Protein AF-A0A650CEX0-F1 (afdb_monomer_lite)

Secondary structure (DSSP, 8-state):
--SHHHHHHHHHHHHHHHHHHHHHTT-TTHHHHHHHHH--TT--HHHHHHHHHHHHHHHHHTT-HHHHHHHHHHHHHHHHHTTTS-TTTHHHHHHHHHHHHHHHHHHHHHHH--HHHHHHHHHHHHHS-TTTSHHHHHHHHHHHHHH---HHHHHHHHHHHHHTT---HHHHHHHHHHHHHHHHHTTS-THHHHHHHTT--SHHHHHHHHHHHHHHHHHHHHHHHHT--GGG-

Radius of gyration: 19.17 Å; chains: 1; bounding box: 52×36×52 Å

Organism: Sulfurisphaera ohwakuensis (NCBI:txid69656)

pLDDT: mean 79.76, std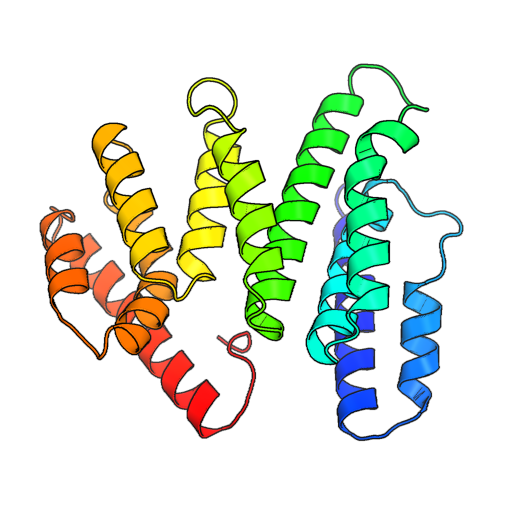 14.0, range [26.41, 94.88]

Sequence (233 aa):
MLAEVGDETELFMDTAVIAIALRSIGYERYKDYVKRLMKNKGLTDEMILMKMYALTRYYATFNEKDNLEQLFRSLTFAPVTLKGTRKRGIREIREKARDTMVLASLLAYVLTKDDKYLNKTLDLYRTVDWEDEFDFKLDLVHNILISVDKPEVVFSILQELEEKKIIESEFIVLLAPGLSATYLNIGKDDKLIEYILKRIRDYGTKILFIEKFIENLACEQLSRKFNVPVGFC

Foldseek 3Di:
DPPPVVVLLCLLQVLLVVLQVCVVVVNPCSVVSVVVLPDDPPDDLLSVLSSLLSVLLNCLLVVVPVSLVVSLVCLVCSLVVVPPDDPVCSVVSVLSSLVSLLSSLLSSCLSNVDCVSVVSLVVSLVVDDCVPQVVSNLVSLLSCLLRDLDPVVNVVSVVVCVVVVVDDLVSLLSSLLSVLSNCVSVVNPCVSVVVSLVSNPDPVSSVSSVVNNVVNNVLVVVCVVVVHDSVVD

Structure (mmCIF, N/CA/C/O backbone):
data_AF-A0A650CEX0-F1
#
_entry.id   AF-A0A650CEX0-F1
#
loop_
_atom_site.group_PDB
_atom_site.id
_atom_site.type_symbol
_atom_site.label_atom_id
_atom_site.label_alt_id
_atom_site.label_comp_id
_atom_site.label_asym_id
_atom_site.label_entity_id
_atom_site.label_seq_id
_atom_site.pdbx_PDB_ins_code
_atom_site.Cartn_x
_atom_site.Cartn_y
_atom_site.Cartn_z
_atom_site.occupancy
_atom_site.B_iso_or_equiv
_atom_site.auth_seq_id
_atom_site.auth_comp_id
_atom_site.auth_asym_id
_atom_site.auth_atom_id
_atom_site.pdbx_PDB_model_num
ATOM 1 N N . MET A 1 1 ? 18.362 24.521 -0.597 1.00 30.25 1 MET A N 1
ATOM 2 C CA . MET A 1 1 ? 18.867 23.131 -0.664 1.00 30.25 1 MET A CA 1
ATOM 3 C C . MET A 1 1 ? 17.836 22.115 -0.135 1.00 30.25 1 MET A C 1
ATOM 5 O O . MET A 1 1 ? 18.217 21.089 0.398 1.00 30.25 1 MET A O 1
ATOM 9 N N . LEU A 1 2 ? 16.531 22.395 -0.297 1.00 26.41 2 LEU A N 1
ATOM 10 C CA . LEU A 1 2 ? 15.402 21.501 0.031 1.00 26.41 2 LEU A CA 1
ATOM 11 C C . LEU A 1 2 ? 14.381 21.435 -1.132 1.00 26.41 2 LEU A C 1
ATOM 13 O O . LEU A 1 2 ? 13.286 20.925 -0.961 1.00 26.41 2 LEU A O 1
ATOM 17 N N . ALA A 1 3 ? 14.738 21.978 -2.305 1.00 29.20 3 ALA A N 1
ATOM 18 C CA . ALA A 1 3 ? 13.855 22.118 -3.468 1.00 29.20 3 ALA A CA 1
ATOM 19 C C . ALA A 1 3 ? 14.209 21.169 -4.632 1.00 29.20 3 ALA A C 1
ATOM 21 O O . ALA A 1 3 ? 13.416 21.027 -5.545 1.00 29.20 3 ALA A O 1
ATOM 22 N N . GLU A 1 4 ? 15.363 20.493 -4.603 1.00 40.56 4 GLU A N 1
ATOM 23 C CA . GLU A 1 4 ? 15.812 19.632 -5.718 1.00 40.56 4 GLU A CA 1
ATOM 24 C C . GLU A 1 4 ? 15.317 18.178 -5.602 1.00 40.56 4 GLU A C 1
ATOM 26 O O . GLU A 1 4 ? 15.242 17.472 -6.598 1.00 40.56 4 GLU A O 1
ATOM 31 N N . VAL A 1 5 ? 14.913 17.730 -4.407 1.00 42.97 5 VAL A N 1
ATOM 32 C CA . VAL A 1 5 ? 14.430 16.351 -4.189 1.00 42.97 5 VAL A CA 1
ATOM 33 C C . VAL A 1 5 ? 12.969 16.179 -4.640 1.00 42.97 5 VAL A C 1
ATOM 35 O O . VAL A 1 5 ? 12.582 15.091 -5.061 1.00 42.97 5 VAL A O 1
ATOM 38 N N . GLY A 1 6 ? 12.162 17.249 -4.605 1.00 41.69 6 GLY A N 1
ATOM 39 C CA . GLY A 1 6 ? 10.766 17.230 -5.066 1.00 41.69 6 GLY A CA 1
ATOM 40 C C . GLY A 1 6 ? 10.650 16.984 -6.573 1.00 41.69 6 GLY A C 1
ATOM 41 O O . GLY A 1 6 ? 10.004 16.021 -6.985 1.00 41.69 6 GLY A O 1
ATOM 42 N N . ASP A 1 7 ? 11.378 17.771 -7.373 1.00 51.78 7 ASP A N 1
ATOM 43 C CA . ASP A 1 7 ? 11.343 17.715 -8.844 1.00 51.78 7 ASP A CA 1
ATOM 44 C C . ASP A 1 7 ? 11.837 16.366 -9.410 1.00 51.78 7 ASP A C 1
ATOM 46 O O . ASP A 1 7 ? 11.349 15.881 -10.433 1.00 51.78 7 ASP A O 1
ATOM 50 N N . GLU A 1 8 ? 12.797 15.712 -8.747 1.00 55.12 8 GLU A N 1
ATOM 51 C CA . GLU A 1 8 ? 13.333 14.420 -9.199 1.00 55.12 8 GLU A CA 1
ATOM 52 C C . GLU A 1 8 ? 12.479 13.217 -8.757 1.00 55.12 8 GLU A C 1
ATOM 54 O O . GLU A 1 8 ? 12.455 12.191 -9.447 1.00 55.12 8 GLU A O 1
ATOM 59 N N . THR A 1 9 ? 11.739 13.336 -7.647 1.00 50.84 9 THR A N 1
ATOM 60 C CA . THR A 1 9 ? 10.791 12.301 -7.189 1.00 50.84 9 THR A CA 1
ATOM 61 C C . THR A 1 9 ? 9.608 12.190 -8.149 1.00 50.84 9 THR A C 1
ATOM 63 O O . THR A 1 9 ? 9.249 11.083 -8.572 1.00 50.84 9 THR A O 1
ATOM 66 N N . GLU A 1 10 ? 9.047 13.338 -8.541 1.00 58.41 10 GLU A N 1
ATOM 67 C CA . GLU A 1 10 ? 7.998 13.428 -9.561 1.00 58.41 10 GLU A CA 1
ATOM 68 C C . GLU A 1 10 ? 8.479 12.802 -10.872 1.00 58.41 10 GLU A C 1
ATOM 70 O O . GLU A 1 10 ? 7.779 11.982 -11.461 1.00 58.41 10 GLU A O 1
ATOM 75 N N . LEU A 1 11 ? 9.739 13.032 -11.256 1.00 78.56 11 LEU A N 1
ATOM 76 C CA . LEU A 1 11 ? 10.292 12.500 -12.498 1.00 78.56 11 LEU A CA 1
ATOM 77 C C . LEU A 1 11 ? 10.264 10.963 -12.580 1.00 78.56 11 LEU A C 1
ATOM 79 O O . LEU A 1 11 ? 9.933 10.416 -13.638 1.00 78.56 11 LEU A O 1
ATOM 83 N N . PHE A 1 12 ? 10.610 10.239 -11.508 1.00 83.19 12 PHE A N 1
ATOM 84 C CA . PHE A 1 12 ? 10.569 8.768 -11.521 1.00 83.19 12 PHE A CA 1
ATOM 85 C C . PHE A 1 12 ? 9.136 8.236 -11.542 1.00 83.19 12 PHE A C 1
ATOM 87 O O . PHE A 1 12 ? 8.835 7.321 -12.317 1.00 83.19 12 PHE A O 1
ATOM 94 N N . MET A 1 13 ? 8.258 8.807 -10.718 1.00 81.38 13 MET A N 1
ATOM 95 C CA . MET A 1 13 ? 6.863 8.380 -10.642 1.00 81.38 13 MET A CA 1
ATOM 96 C C . MET A 1 13 ? 6.113 8.692 -11.937 1.00 81.38 13 MET A C 1
ATOM 98 O O . MET A 1 13 ? 5.472 7.794 -12.486 1.00 81.38 13 MET A O 1
ATOM 102 N N . ASP A 1 14 ? 6.291 9.883 -12.502 1.00 82.31 14 ASP A N 1
ATOM 103 C CA . ASP A 1 14 ? 5.726 10.282 -13.792 1.00 82.31 14 ASP A CA 1
ATOM 104 C C . ASP A 1 14 ? 6.244 9.401 -14.920 1.00 82.31 14 ASP A C 1
ATOM 106 O O . ASP A 1 14 ? 5.476 8.934 -15.761 1.00 82.31 14 ASP A O 1
ATOM 110 N N . THR A 1 15 ? 7.545 9.099 -14.925 1.00 85.94 15 THR A N 1
ATOM 111 C CA . THR A 1 15 ? 8.123 8.202 -15.932 1.00 85.94 15 THR A CA 1
ATOM 112 C C . THR A 1 15 ? 7.491 6.811 -15.849 1.00 85.94 15 THR A C 1
ATOM 114 O O . THR A 1 15 ? 7.189 6.223 -16.891 1.00 85.94 15 THR A O 1
ATOM 117 N N . ALA A 1 16 ? 7.250 6.283 -14.645 1.00 88.31 16 ALA A N 1
ATOM 118 C CA . ALA A 1 16 ? 6.561 5.005 -14.465 1.00 88.31 16 ALA A CA 1
ATOM 119 C C . ALA A 1 16 ? 5.088 5.073 -14.890 1.00 88.31 16 ALA A C 1
ATOM 121 O O . ALA A 1 16 ? 4.630 4.185 -15.609 1.00 88.31 16 ALA A O 1
ATOM 122 N N . VAL A 1 17 ? 4.362 6.129 -14.516 1.00 86.56 17 VAL A N 1
ATOM 123 C CA . VAL A 1 17 ? 2.958 6.340 -14.904 1.00 86.56 17 VAL A CA 1
ATOM 124 C C . VAL A 1 17 ? 2.818 6.451 -16.423 1.00 86.56 17 VAL A C 1
ATOM 126 O O . VAL A 1 17 ? 1.980 5.766 -17.008 1.00 86.56 17 VAL A O 1
ATOM 129 N N . ILE A 1 18 ? 3.680 7.225 -17.088 1.00 86.00 18 ILE A N 1
ATOM 130 C CA . ILE A 1 18 ? 3.695 7.350 -18.552 1.00 86.00 18 ILE A CA 1
ATOM 131 C C . ILE A 1 18 ? 4.036 6.006 -19.204 1.00 86.00 18 ILE A C 1
ATOM 133 O O . ILE A 1 18 ? 3.387 5.616 -20.175 1.00 86.00 18 ILE A O 1
ATOM 137 N N . ALA A 1 19 ? 5.022 5.271 -18.677 1.00 90.06 19 ALA A N 1
ATOM 138 C CA . ALA A 1 19 ? 5.364 3.944 -19.187 1.00 90.06 19 ALA A CA 1
ATOM 139 C C . ALA A 1 19 ? 4.181 2.969 -19.078 1.00 90.06 19 ALA A C 1
ATOM 141 O O . ALA A 1 19 ? 3.898 2.247 -20.035 1.00 90.06 19 ALA A O 1
ATOM 142 N N . ILE A 1 20 ? 3.473 2.968 -17.944 1.00 91.00 20 ILE A N 1
ATOM 143 C CA . ILE A 1 20 ? 2.260 2.167 -17.742 1.00 91.00 20 ILE A CA 1
ATOM 144 C C . ILE A 1 20 ? 1.198 2.566 -18.765 1.00 91.00 20 ILE A C 1
ATOM 146 O O . ILE A 1 20 ? 0.717 1.706 -19.497 1.00 91.00 20 ILE A O 1
ATOM 150 N N . ALA A 1 21 ? 0.878 3.858 -18.866 1.00 84.75 21 ALA A N 1
ATOM 151 C CA . ALA A 1 21 ? -0.154 4.355 -19.768 1.00 84.75 21 ALA A CA 1
ATOM 152 C C . ALA A 1 21 ? 0.126 3.956 -21.223 1.00 84.75 21 ALA A C 1
ATOM 154 O O . ALA A 1 21 ? -0.731 3.354 -21.864 1.00 84.75 21 ALA A O 1
ATOM 155 N N . LEU A 1 22 ? 1.344 4.214 -21.716 1.00 89.44 22 LEU A N 1
ATOM 156 C CA . LEU A 1 22 ? 1.760 3.879 -23.081 1.00 89.44 22 LEU A CA 1
ATOM 157 C C . LEU A 1 22 ? 1.714 2.373 -23.351 1.00 89.44 22 LEU A C 1
ATOM 159 O O . LEU A 1 22 ? 1.258 1.959 -24.417 1.00 89.44 22 LEU A O 1
ATOM 163 N N . ARG A 1 23 ? 2.156 1.541 -22.402 1.00 93.19 23 ARG A N 1
ATOM 164 C CA . ARG A 1 23 ? 2.096 0.085 -22.571 1.00 93.19 23 ARG A CA 1
ATOM 165 C C . ARG A 1 23 ? 0.656 -0.418 -22.596 1.00 93.19 23 ARG A C 1
ATOM 167 O O . ARG A 1 23 ? 0.343 -1.257 -23.436 1.00 93.19 23 ARG A O 1
ATOM 174 N N . SER A 1 24 ? -0.216 0.113 -21.741 1.00 88.75 24 SER A N 1
ATOM 175 C CA . SER A 1 24 ? -1.634 -0.265 -21.692 1.00 88.75 24 SER A CA 1
ATOM 176 C C . SER A 1 24 ? -2.380 0.033 -22.996 1.00 88.75 24 SER A C 1
ATOM 178 O O . SER A 1 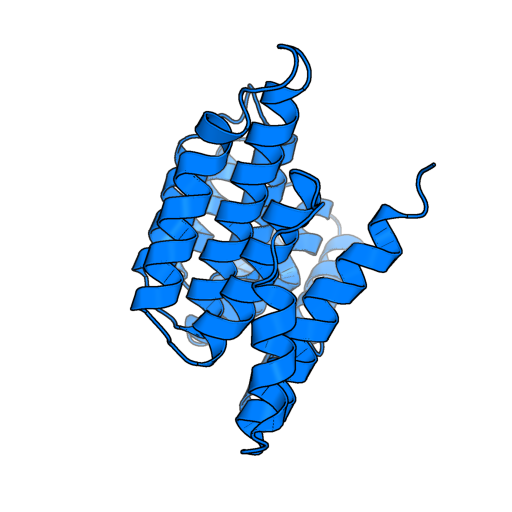24 ? -3.307 -0.693 -23.337 1.00 88.75 24 SER A O 1
ATOM 180 N N . ILE A 1 25 ? -1.953 1.046 -23.759 1.00 91.06 25 ILE A N 1
ATOM 181 C CA . ILE A 1 25 ? -2.499 1.357 -25.093 1.00 91.06 25 ILE A CA 1
ATOM 182 C C . ILE A 1 25 ? -1.716 0.704 -26.251 1.00 91.06 25 ILE A C 1
ATOM 184 O O . ILE A 1 25 ? -1.994 0.988 -27.413 1.00 91.06 25 ILE A O 1
ATOM 188 N N . GLY A 1 26 ? -0.727 -0.151 -25.964 1.00 89.31 26 GLY A N 1
ATOM 189 C CA . GLY A 1 26 ? 0.066 -0.865 -26.975 1.00 89.31 26 GLY A CA 1
ATOM 190 C C . GLY A 1 26 ? 1.135 -0.023 -27.686 1.00 89.31 26 GLY A C 1
ATOM 191 O O . GLY A 1 26 ? 1.649 -0.430 -28.727 1.00 89.31 26 GLY A O 1
ATOM 192 N N . TYR A 1 27 ? 1.497 1.146 -27.152 1.00 92.81 27 TYR A N 1
ATOM 193 C CA . TYR A 1 27 ? 2.489 2.036 -27.759 1.00 92.81 27 TYR A CA 1
ATOM 194 C C . TYR A 1 27 ? 3.907 1.700 -27.299 1.00 92.81 27 TYR A C 1
ATOM 196 O O . TYR A 1 27 ? 4.327 2.092 -26.212 1.00 92.81 27 TYR A O 1
ATOM 204 N N . GLU A 1 28 ? 4.691 1.088 -28.187 1.00 94.69 28 GLU A N 1
ATOM 205 C CA . GLU A 1 28 ? 6.092 0.652 -28.009 1.00 94.69 28 GLU A CA 1
ATOM 206 C C . GLU A 1 28 ? 7.041 1.662 -27.343 1.00 94.69 28 GLU A C 1
ATOM 208 O O . GLU A 1 28 ? 8.017 1.285 -26.690 1.00 94.69 28 GLU A O 1
ATOM 213 N N . ARG A 1 29 ? 6.733 2.956 -27.454 1.00 88.50 29 ARG A N 1
ATOM 214 C CA . ARG A 1 29 ? 7.496 4.045 -26.843 1.00 88.50 29 ARG A CA 1
ATOM 215 C C . ARG A 1 29 ? 7.601 3.920 -25.316 1.00 88.50 29 ARG A C 1
ATOM 217 O O . ARG A 1 29 ? 8.533 4.476 -24.740 1.00 88.50 29 ARG A O 1
ATOM 224 N N . TYR A 1 30 ? 6.736 3.135 -24.660 1.00 91.12 30 TYR A N 1
ATOM 225 C CA . TYR A 1 30 ? 6.878 2.789 -23.239 1.00 91.12 30 TYR A CA 1
ATOM 226 C C . TYR A 1 30 ? 8.275 2.231 -22.900 1.00 91.12 30 TYR A C 1
ATOM 228 O O . TYR A 1 30 ? 8.809 2.519 -21.828 1.00 91.12 30 TYR A O 1
ATOM 236 N N . LYS A 1 31 ? 8.913 1.494 -23.826 1.00 92.06 31 LYS A N 1
ATOM 237 C CA . LYS A 1 31 ? 10.248 0.899 -23.636 1.00 92.06 31 LYS A CA 1
ATOM 238 C C . LYS A 1 31 ? 11.326 1.947 -23.364 1.00 92.06 31 LYS A C 1
ATOM 240 O O . LYS A 1 31 ? 12.264 1.674 -22.616 1.00 92.06 31 LYS A O 1
ATOM 245 N N . ASP A 1 32 ? 11.195 3.148 -23.922 1.00 89.62 32 ASP A N 1
ATOM 246 C CA . ASP A 1 32 ? 12.154 4.232 -23.697 1.00 89.62 32 ASP A CA 1
ATOM 247 C C . ASP A 1 32 ? 12.048 4.794 -22.278 1.00 89.62 32 ASP A C 1
ATOM 249 O O . ASP A 1 32 ? 13.067 5.101 -21.656 1.00 89.62 32 ASP A O 1
ATOM 253 N N . TYR A 1 33 ? 10.830 4.877 -21.742 1.00 89.19 33 TYR A N 1
ATOM 254 C CA . TYR A 1 33 ? 10.578 5.306 -20.367 1.00 89.19 33 TYR A CA 1
ATOM 255 C C . TYR A 1 33 ? 11.069 4.253 -19.369 1.00 89.19 33 TYR A C 1
ATOM 257 O O . TYR A 1 33 ? 11.779 4.596 -18.426 1.00 89.19 33 TYR A O 1
ATOM 265 N N . VAL A 1 34 ? 10.837 2.963 -19.635 1.00 89.69 34 VAL A N 1
ATOM 266 C CA . VAL A 1 34 ? 11.408 1.870 -18.823 1.00 89.69 34 VAL A CA 1
ATOM 267 C C . VAL A 1 34 ? 12.939 1.918 -18.838 1.00 89.69 34 VAL A C 1
ATOM 269 O O . VAL A 1 34 ? 13.572 1.869 -17.784 1.00 89.69 34 VAL A O 1
ATOM 272 N N . LYS A 1 35 ? 13.565 2.107 -20.008 1.00 89.25 35 LYS A N 1
ATOM 273 C CA . LYS A 1 35 ? 15.025 2.282 -20.104 1.00 89.25 35 LYS A CA 1
ATOM 274 C C . LYS A 1 35 ? 15.521 3.487 -19.305 1.00 89.25 35 LYS A C 1
ATOM 276 O O . LYS A 1 35 ? 16.596 3.402 -18.716 1.00 89.25 35 LYS A O 1
ATOM 281 N N . ARG A 1 36 ? 14.782 4.603 -19.290 1.00 86.38 36 ARG A N 1
ATOM 282 C CA . ARG A 1 36 ? 15.113 5.780 -18.466 1.00 86.38 36 ARG A CA 1
ATOM 283 C C . ARG A 1 36 ? 15.064 5.439 -16.982 1.00 86.38 36 ARG A C 1
ATOM 285 O O . ARG A 1 36 ? 16.060 5.692 -16.312 1.00 86.38 36 ARG A O 1
ATOM 292 N N . LEU A 1 37 ? 13.994 4.787 -16.514 1.00 86.12 37 LEU A N 1
ATOM 293 C CA . LEU A 1 37 ? 13.891 4.314 -15.129 1.00 86.12 37 LEU A CA 1
ATOM 294 C C . LEU A 1 37 ? 15.076 3.424 -14.764 1.00 86.12 37 LEU A C 1
ATOM 296 O O . LEU A 1 37 ? 15.654 3.582 -13.700 1.00 86.12 37 LEU A O 1
ATOM 300 N N . MET A 1 38 ? 15.496 2.518 -15.650 1.00 85.06 38 MET A N 1
ATOM 301 C CA . MET A 1 38 ? 16.576 1.568 -15.370 1.00 85.06 38 MET A CA 1
ATOM 302 C C . MET A 1 38 ? 17.989 2.177 -15.336 1.00 85.06 38 MET A C 1
ATOM 304 O O . MET A 1 38 ? 18.889 1.532 -14.794 1.00 85.06 38 MET A O 1
ATOM 308 N N . LYS A 1 39 ? 18.221 3.411 -15.802 1.00 82.75 39 LYS A N 1
ATOM 309 C CA . LYS A 1 39 ? 19.549 4.054 -15.714 1.00 82.75 39 LYS A CA 1
ATOM 310 C C . LYS A 1 39 ? 19.954 4.313 -14.254 1.00 82.75 39 LYS A C 1
ATOM 312 O O . LYS A 1 39 ? 19.123 4.712 -13.449 1.00 82.75 39 LYS A O 1
ATOM 317 N N . ASN A 1 40 ? 21.225 4.063 -13.918 1.00 69.06 40 ASN A N 1
ATOM 318 C CA . ASN A 1 40 ? 21.776 4.173 -12.550 1.00 69.06 40 ASN A CA 1
ATOM 319 C C . ASN A 1 40 ? 22.854 5.262 -12.387 1.00 69.06 40 ASN A C 1
ATOM 321 O O . ASN A 1 40 ? 23.404 5.432 -11.303 1.00 69.06 40 ASN A O 1
ATOM 325 N N . LYS A 1 41 ? 23.245 5.952 -13.463 1.00 69.38 41 LYS A N 1
ATOM 326 C CA . LYS A 1 41 ? 24.426 6.823 -13.435 1.00 69.38 41 LYS A CA 1
ATOM 327 C C . LYS A 1 41 ? 24.128 8.113 -12.659 1.00 69.38 41 LYS A C 1
ATOM 329 O O . LYS A 1 41 ? 23.296 8.888 -13.110 1.00 69.38 41 LYS A O 1
ATOM 334 N N . GLY A 1 42 ? 24.863 8.343 -11.568 1.00 64.75 42 GLY A N 1
ATOM 335 C CA . GLY A 1 42 ? 24.833 9.596 -10.800 1.00 64.75 42 GLY A CA 1
ATOM 336 C C . GLY A 1 42 ? 23.692 9.728 -9.788 1.00 64.75 42 GLY A C 1
ATOM 337 O O . GLY A 1 42 ? 23.462 10.832 -9.318 1.00 64.75 42 GLY A O 1
ATOM 338 N N . LEU A 1 43 ? 22.986 8.639 -9.467 1.00 76.44 43 LEU A N 1
ATOM 339 C CA . LEU A 1 43 ? 21.882 8.663 -8.503 1.00 76.44 43 LEU A CA 1
ATOM 340 C C . LEU A 1 43 ? 22.391 8.646 -7.057 1.00 76.44 43 LEU A C 1
ATOM 342 O O . LEU A 1 43 ? 23.345 7.928 -6.748 1.00 76.44 43 LEU A O 1
ATOM 346 N N . THR A 1 44 ? 21.721 9.395 -6.181 1.00 75.81 44 THR A N 1
ATOM 347 C CA . THR A 1 44 ? 21.878 9.273 -4.725 1.00 75.81 44 THR A CA 1
ATOM 348 C C . THR A 1 44 ? 21.160 8.023 -4.205 1.00 75.81 44 THR A C 1
ATOM 350 O O . THR A 1 44 ? 20.330 7.429 -4.897 1.00 75.81 44 THR A O 1
ATOM 353 N N . ASP A 1 45 ? 21.450 7.628 -2.965 1.00 77.38 45 ASP A N 1
ATOM 354 C CA . ASP A 1 45 ? 20.813 6.472 -2.321 1.00 77.38 45 ASP A CA 1
ATOM 355 C C . ASP A 1 45 ? 19.279 6.615 -2.259 1.00 77.38 45 ASP A C 1
ATOM 357 O O . ASP A 1 45 ? 18.550 5.661 -2.524 1.00 77.38 45 ASP A O 1
ATOM 361 N N . GLU A 1 46 ? 18.778 7.821 -1.991 1.00 76.06 46 GLU A N 1
ATOM 362 C CA . GLU A 1 46 ? 17.341 8.125 -1.952 1.00 76.06 46 GLU A CA 1
ATOM 363 C C . GLU A 1 46 ? 16.689 7.992 -3.329 1.00 76.06 46 GLU A C 1
ATOM 365 O O . GLU A 1 46 ? 15.644 7.353 -3.462 1.00 76.06 46 GLU A O 1
ATOM 370 N N . MET A 1 47 ? 17.343 8.500 -4.378 1.00 80.31 47 MET A N 1
ATOM 371 C CA . MET A 1 47 ? 16.858 8.349 -5.753 1.00 80.31 47 MET A CA 1
ATOM 372 C C . MET A 1 47 ? 16.810 6.879 -6.182 1.00 80.31 47 MET A C 1
ATOM 374 O O . MET A 1 47 ? 15.922 6.477 -6.935 1.00 80.31 47 MET A O 1
ATOM 378 N N . ILE A 1 48 ? 17.749 6.055 -5.705 1.00 82.75 48 ILE A N 1
ATOM 379 C CA . ILE A 1 48 ? 17.732 4.609 -5.955 1.00 82.75 48 ILE A CA 1
ATOM 380 C C . ILE A 1 48 ? 16.490 3.973 -5.317 1.00 82.75 48 ILE A C 1
ATOM 382 O O . ILE A 1 48 ? 15.820 3.176 -5.977 1.00 82.75 48 ILE A O 1
ATOM 386 N N . LEU A 1 49 ? 16.150 4.340 -4.078 1.00 84.50 49 LEU A N 1
ATOM 387 C CA . LEU A 1 49 ? 14.958 3.841 -3.386 1.00 84.50 49 LEU A CA 1
ATOM 388 C C . LEU A 1 49 ? 13.659 4.284 -4.083 1.00 84.50 49 LEU A C 1
ATOM 390 O O . LEU A 1 49 ? 12.801 3.448 -4.373 1.00 84.50 49 LEU A O 1
ATOM 394 N N . MET A 1 50 ? 13.549 5.560 -4.461 1.00 84.06 50 MET A N 1
ATOM 395 C CA . MET A 1 50 ? 12.400 6.088 -5.214 1.00 84.06 50 MET A CA 1
ATOM 396 C C . MET A 1 50 ? 12.218 5.374 -6.554 1.00 84.06 50 MET A C 1
ATOM 398 O O . MET A 1 50 ? 11.118 4.952 -6.915 1.00 84.06 50 MET A O 1
ATOM 402 N N . LYS A 1 51 ? 13.316 5.158 -7.280 1.00 87.88 51 LYS A N 1
ATOM 403 C CA . LYS A 1 51 ? 13.316 4.371 -8.512 1.00 87.88 51 LYS A CA 1
ATOM 404 C C . LYS A 1 51 ? 12.836 2.938 -8.280 1.00 87.88 51 LYS A C 1
ATOM 406 O O . LYS A 1 51 ? 12.098 2.410 -9.112 1.00 87.88 51 LYS A O 1
ATOM 411 N N . MET A 1 52 ? 13.269 2.282 -7.201 1.00 88.81 52 MET A N 1
ATOM 412 C CA . MET A 1 52 ? 12.823 0.922 -6.874 1.00 88.81 52 MET A CA 1
ATOM 413 C C . MET A 1 52 ? 11.313 0.884 -6.616 1.00 88.81 52 MET A C 1
ATOM 415 O O . MET A 1 52 ? 10.637 -0.020 -7.113 1.00 88.81 52 MET A O 1
ATOM 419 N N . TYR A 1 53 ? 10.770 1.890 -5.931 1.00 88.81 53 TYR A N 1
ATOM 420 C CA . TYR A 1 53 ? 9.328 2.043 -5.749 1.00 88.81 53 TYR A CA 1
ATOM 421 C C . TYR A 1 53 ? 8.590 2.243 -7.087 1.00 88.81 53 TYR A C 1
ATOM 423 O O . TYR A 1 53 ? 7.651 1.505 -7.399 1.00 88.81 53 TYR A O 1
ATOM 431 N N . ALA A 1 54 ? 9.074 3.149 -7.943 1.00 89.88 54 ALA A N 1
ATOM 432 C CA . ALA A 1 54 ? 8.502 3.411 -9.267 1.00 89.88 54 ALA A CA 1
ATOM 433 C C . ALA A 1 54 ? 8.525 2.171 -10.186 1.00 89.88 54 ALA A C 1
ATOM 435 O O . ALA A 1 54 ? 7.534 1.850 -10.848 1.00 89.88 54 ALA A O 1
ATOM 436 N N . LEU A 1 55 ? 9.636 1.426 -10.201 1.00 92.50 55 LEU A N 1
ATOM 437 C CA . LEU A 1 55 ? 9.749 0.170 -10.949 1.00 92.50 55 LEU A CA 1
ATOM 438 C C . LEU A 1 55 ? 8.837 -0.923 -10.383 1.00 92.50 55 LEU A C 1
ATOM 440 O O . LEU A 1 55 ? 8.284 -1.700 -11.159 1.00 92.50 55 LEU A O 1
ATOM 444 N N . THR A 1 56 ? 8.630 -0.962 -9.063 1.00 93.38 56 THR A N 1
ATOM 445 C CA . THR A 1 56 ? 7.674 -1.892 -8.444 1.00 93.38 56 THR A CA 1
ATOM 446 C C . THR A 1 56 ? 6.264 -1.625 -8.953 1.00 93.38 56 THR A C 1
ATOM 448 O O . THR A 1 56 ? 5.599 -2.563 -9.387 1.00 93.38 56 THR A O 1
ATOM 451 N N . ARG A 1 57 ? 5.837 -0.354 -9.012 1.00 91.19 57 ARG A N 1
ATOM 452 C CA . ARG A 1 57 ? 4.544 0.030 -9.603 1.00 91.19 57 ARG A CA 1
ATOM 453 C C . ARG A 1 57 ? 4.396 -0.500 -11.027 1.00 91.19 57 ARG A C 1
ATOM 455 O O . ARG A 1 57 ? 3.389 -1.129 -11.350 1.00 91.19 57 ARG A O 1
ATOM 462 N N . TYR A 1 58 ? 5.402 -0.260 -11.868 1.00 92.50 58 TYR A N 1
ATOM 463 C CA . TYR A 1 58 ? 5.390 -0.690 -13.265 1.00 92.50 58 TYR A CA 1
ATOM 464 C C . TYR A 1 58 ? 5.301 -2.218 -13.392 1.00 92.50 58 TYR A C 1
ATOM 466 O O . TYR A 1 58 ? 4.389 -2.723 -14.045 1.00 92.50 58 TYR A O 1
ATOM 474 N N . TYR A 1 59 ? 6.198 -2.969 -12.746 1.00 94.88 59 TYR A N 1
ATOM 475 C CA . TYR A 1 59 ? 6.223 -4.430 -12.875 1.00 94.88 59 TYR A CA 1
ATOM 476 C C . TYR A 1 59 ? 5.017 -5.109 -12.224 1.00 94.88 59 TYR A C 1
ATOM 478 O O . TYR A 1 59 ? 4.517 -6.089 -12.772 1.00 94.88 59 TYR A O 1
ATOM 486 N N . ALA A 1 60 ? 4.507 -4.576 -11.112 1.00 92.88 60 ALA A N 1
ATOM 487 C CA . ALA A 1 60 ? 3.301 -5.091 -10.471 1.00 92.88 60 ALA A CA 1
ATOM 488 C C . ALA A 1 60 ? 2.057 -4.885 -11.342 1.00 92.88 60 ALA A C 1
ATOM 490 O O . ALA A 1 60 ? 1.261 -5.809 -11.477 1.00 92.88 60 ALA A O 1
ATOM 491 N N . THR A 1 61 ? 1.936 -3.734 -12.013 1.00 90.88 61 THR A N 1
ATOM 492 C CA . THR A 1 61 ? 0.812 -3.452 -12.928 1.00 90.88 61 THR A CA 1
ATOM 493 C C . THR A 1 61 ? 0.700 -4.490 -14.050 1.00 90.88 61 THR A C 1
ATOM 495 O O . THR A 1 61 ? -0.401 -4.861 -14.442 1.00 90.88 61 THR A O 1
ATOM 498 N N . PHE A 1 62 ? 1.832 -4.988 -14.557 1.00 91.69 62 PHE A N 1
ATOM 499 C CA . PHE A 1 62 ? 1.872 -5.993 -15.626 1.00 91.69 62 PHE A CA 1
ATOM 500 C C . PHE A 1 62 ? 2.178 -7.414 -15.126 1.00 91.69 62 PHE A C 1
ATOM 502 O O . PHE A 1 62 ? 2.455 -8.295 -15.938 1.00 91.69 62 PHE A O 1
ATOM 509 N N . ASN A 1 63 ? 2.122 -7.640 -13.807 1.00 89.19 63 ASN A N 1
ATOM 510 C CA . ASN A 1 63 ? 2.371 -8.926 -13.148 1.00 89.19 63 ASN A CA 1
ATOM 511 C C . ASN A 1 63 ? 3.702 -9.604 -13.558 1.00 89.19 63 ASN A C 1
ATOM 513 O O . ASN A 1 63 ? 3.776 -10.819 -13.752 1.00 89.19 63 ASN A O 1
ATOM 517 N N . GLU A 1 64 ? 4.777 -8.825 -13.700 1.00 92.44 64 GLU A N 1
ATOM 518 C CA . GLU A 1 64 ? 6.107 -9.321 -14.077 1.00 92.44 64 GLU A CA 1
ATOM 519 C C . GLU A 1 64 ? 6.862 -9.881 -12.862 1.00 92.44 64 GLU A C 1
ATOM 521 O O . GLU A 1 64 ? 7.779 -9.255 -12.322 1.00 92.44 64 GLU A O 1
ATOM 526 N N . LYS A 1 65 ? 6.457 -11.079 -12.423 1.00 90.69 65 LYS A N 1
ATOM 527 C CA . LYS A 1 65 ? 6.910 -11.703 -11.167 1.00 90.69 65 LYS A CA 1
ATOM 528 C C . LYS A 1 65 ? 8.433 -11.782 -11.023 1.00 90.69 65 LYS A C 1
ATOM 530 O O . LYS A 1 65 ? 8.955 -11.399 -9.982 1.00 90.69 65 LYS A O 1
ATOM 535 N N . ASP A 1 66 ? 9.161 -12.205 -12.054 1.00 93.19 66 ASP A N 1
ATOM 536 C CA . ASP A 1 66 ? 10.626 -12.343 -11.971 1.00 93.19 66 ASP A CA 1
ATOM 537 C C . ASP A 1 66 ? 11.333 -11.000 -11.729 1.00 93.19 66 ASP A C 1
ATOM 539 O O . ASP A 1 66 ? 12.276 -10.915 -10.935 1.00 93.19 66 ASP A O 1
ATOM 543 N N . ASN A 1 67 ? 10.839 -9.932 -12.364 1.00 93.12 67 ASN A N 1
ATOM 544 C CA . ASN A 1 67 ? 11.365 -8.579 -12.193 1.00 93.12 67 ASN A CA 1
ATOM 545 C C . ASN A 1 67 ? 11.060 -8.042 -10.788 1.00 93.12 67 ASN A C 1
ATOM 547 O O . ASN A 1 67 ? 11.935 -7.446 -10.156 1.00 93.12 67 ASN A O 1
ATOM 551 N N . LEU A 1 68 ? 9.857 -8.308 -10.263 1.00 92.31 68 LEU A N 1
ATOM 552 C CA . LEU A 1 68 ? 9.503 -7.979 -8.878 1.00 92.31 68 LEU A CA 1
ATOM 553 C C . LEU A 1 68 ? 10.425 -8.687 -7.881 1.00 92.31 68 LEU A C 1
ATOM 555 O O . LEU A 1 68 ? 10.953 -8.055 -6.968 1.00 92.31 68 LEU A O 1
ATOM 559 N N . GLU A 1 69 ? 10.687 -9.980 -8.067 1.00 91.25 69 GLU A N 1
ATOM 560 C CA . GLU A 1 69 ? 11.580 -10.725 -7.175 1.00 91.25 69 GLU A CA 1
ATOM 561 C C . GLU A 1 69 ? 13.020 -10.204 -7.204 1.00 91.25 69 GLU A C 1
ATOM 563 O O . GLU A 1 69 ? 13.663 -10.120 -6.154 1.00 91.25 69 GLU A O 1
ATOM 568 N N . GLN A 1 70 ? 13.534 -9.813 -8.374 1.00 90.38 70 GLN A N 1
ATOM 569 C CA . GLN A 1 70 ? 14.845 -9.165 -8.467 1.00 90.38 70 GLN A CA 1
ATOM 570 C C . GLN A 1 70 ? 14.883 -7.810 -7.749 1.00 90.38 70 GLN A C 1
ATOM 572 O O . GLN A 1 70 ? 15.863 -7.520 -7.050 1.00 90.38 70 GLN A O 1
ATOM 577 N N . LEU A 1 71 ? 13.829 -6.997 -7.874 1.00 89.19 71 LEU A N 1
ATOM 578 C CA . LEU A 1 71 ? 13.726 -5.724 -7.158 1.00 89.19 71 LEU A CA 1
ATOM 579 C C . LEU A 1 71 ? 13.710 -5.931 -5.646 1.00 89.19 71 LEU A C 1
ATOM 581 O O . LEU A 1 71 ? 14.497 -5.301 -4.942 1.00 89.19 71 LEU A O 1
ATOM 585 N N . PHE A 1 72 ? 12.881 -6.848 -5.145 1.00 87.94 72 PHE A N 1
ATOM 586 C CA . PHE A 1 72 ? 12.794 -7.108 -3.710 1.00 87.94 72 PHE A CA 1
ATOM 587 C C . PHE A 1 72 ? 14.103 -7.652 -3.141 1.00 87.94 72 PHE A C 1
ATOM 589 O O . PHE A 1 72 ? 14.518 -7.215 -2.072 1.00 87.94 72 PHE A O 1
ATOM 596 N N . ARG A 1 73 ? 14.814 -8.527 -3.868 1.00 85.25 73 ARG A N 1
ATOM 597 C CA . ARG A 1 73 ? 16.174 -8.934 -3.472 1.00 85.25 73 ARG A CA 1
ATOM 598 C C . ARG A 1 73 ? 17.094 -7.719 -3.357 1.00 85.25 73 ARG A C 1
ATOM 600 O O . ARG A 1 73 ? 17.781 -7.575 -2.352 1.00 85.25 73 ARG A O 1
ATOM 607 N N . SER A 1 74 ? 17.071 -6.825 -4.343 1.00 82.56 74 SER A N 1
ATOM 608 C CA . SER A 1 74 ? 17.890 -5.605 -4.340 1.00 82.56 74 SER A CA 1
ATOM 609 C C . SER A 1 74 ? 17.573 -4.691 -3.150 1.00 82.56 74 SER A C 1
ATOM 611 O O . SER A 1 74 ? 18.496 -4.238 -2.475 1.00 82.56 74 SER A O 1
ATOM 613 N N . LEU A 1 75 ? 16.289 -4.481 -2.839 1.00 79.12 75 LEU A N 1
ATOM 614 C CA . LEU A 1 75 ? 15.837 -3.691 -1.688 1.00 79.12 75 LEU A CA 1
ATOM 615 C C . LEU A 1 75 ? 16.273 -4.308 -0.351 1.00 79.12 75 LEU A C 1
ATOM 617 O O . LEU A 1 75 ? 16.719 -3.586 0.536 1.00 79.12 75 LEU A O 1
ATOM 621 N N . THR A 1 76 ? 16.215 -5.638 -0.207 1.00 73.75 76 THR A N 1
ATOM 622 C CA . THR A 1 76 ? 16.663 -6.324 1.019 1.00 73.75 76 THR A CA 1
ATOM 623 C C . THR A 1 76 ? 18.155 -6.104 1.283 1.00 73.75 76 THR A C 1
ATOM 625 O O . THR A 1 76 ? 18.566 -5.985 2.436 1.00 73.75 76 THR A O 1
ATOM 628 N N . PHE A 1 77 ? 18.976 -6.022 0.231 1.00 67.75 77 PHE A N 1
ATOM 629 C CA . PHE A 1 77 ? 20.422 -5.817 0.362 1.00 67.75 77 PHE A CA 1
ATOM 630 C C . PHE A 1 77 ? 20.856 -4.347 0.344 1.00 67.75 77 PHE A C 1
ATOM 632 O O . PHE A 1 77 ? 21.975 -4.064 0.779 1.00 67.75 77 PHE A O 1
ATOM 639 N N . ALA A 1 78 ? 19.989 -3.416 -0.073 1.00 66.56 78 ALA A N 1
ATOM 640 C CA . ALA A 1 78 ? 20.285 -1.983 -0.136 1.00 66.56 78 ALA A CA 1
ATOM 641 C C . ALA A 1 78 ? 20.943 -1.435 1.151 1.00 66.56 78 ALA A C 1
ATOM 643 O O . ALA A 1 78 ? 22.017 -0.837 1.049 1.00 66.56 78 ALA A O 1
ATOM 644 N N . PRO A 1 79 ? 20.457 -1.732 2.374 1.00 58.31 79 PRO A N 1
ATOM 645 C CA . PRO A 1 79 ? 21.092 -1.214 3.585 1.00 58.31 79 PRO A CA 1
ATOM 646 C C . PRO A 1 79 ? 22.487 -1.797 3.899 1.00 58.31 79 PRO A C 1
ATOM 648 O O . PRO A 1 79 ? 23.198 -1.282 4.770 1.00 58.31 79 PRO A O 1
ATOM 651 N N . VAL A 1 80 ? 22.902 -2.870 3.212 1.00 54.12 80 VAL A N 1
ATOM 652 C CA . VAL A 1 80 ? 24.241 -3.475 3.312 1.00 54.12 80 VAL A CA 1
ATOM 653 C C . VAL A 1 80 ? 25.183 -2.929 2.235 1.00 54.12 80 VAL A C 1
ATOM 655 O O . VAL A 1 80 ? 26.355 -2.703 2.531 1.00 54.12 80 VAL A O 1
ATOM 658 N N . THR A 1 81 ? 24.696 -2.684 1.018 1.00 52.59 81 THR A N 1
ATOM 659 C CA . THR A 1 81 ? 25.493 -2.147 -0.103 1.00 52.59 81 THR A CA 1
ATOM 660 C C . THR A 1 81 ? 25.746 -0.644 -0.020 1.00 52.59 81 THR A C 1
ATOM 662 O O . THR A 1 81 ? 26.789 -0.191 -0.479 1.00 52.59 81 THR A O 1
ATOM 665 N N . LEU A 1 82 ? 24.872 0.124 0.637 1.00 54.72 82 LEU A N 1
ATOM 666 C CA . LEU A 1 82 ? 25.025 1.579 0.813 1.00 54.72 82 LEU A CA 1
ATOM 667 C C . LEU A 1 82 ? 26.020 1.950 1.946 1.00 54.72 82 LEU A C 1
ATOM 669 O O . LEU A 1 82 ? 26.171 3.106 2.320 1.00 54.72 82 LEU A O 1
ATOM 673 N N . LYS A 1 83 ? 26.760 0.970 2.495 1.00 43.59 83 LYS A N 1
ATOM 674 C CA . LYS A 1 83 ? 27.714 1.097 3.624 1.00 43.59 83 LYS A CA 1
ATOM 675 C C . LYS A 1 83 ? 28.954 1.983 3.379 1.00 43.59 83 LYS A C 1
ATOM 677 O O . LYS A 1 83 ? 29.822 2.043 4.250 1.00 43.59 83 LYS A O 1
ATOM 682 N N . GLY A 1 84 ? 29.073 2.669 2.243 1.00 45.28 84 GLY A N 1
ATOM 683 C CA . GLY A 1 84 ? 30.236 3.509 1.923 1.00 45.28 84 GLY A CA 1
ATOM 684 C C . GLY A 1 84 ? 30.355 4.800 2.748 1.00 45.28 84 GLY A C 1
ATOM 685 O O . GLY A 1 84 ? 31.412 5.430 2.748 1.00 45.28 84 GLY A O 1
ATOM 686 N N . THR A 1 85 ? 29.311 5.208 3.470 1.00 46.19 85 THR A N 1
ATOM 687 C CA . THR A 1 85 ? 29.188 6.565 4.023 1.00 46.19 85 THR A CA 1
ATOM 688 C C . THR A 1 85 ? 28.873 6.554 5.528 1.00 46.19 85 THR A C 1
ATOM 690 O O . THR A 1 85 ? 27.924 5.945 6.002 1.00 46.19 85 THR A O 1
ATOM 693 N N . ARG A 1 86 ? 29.765 7.201 6.297 1.00 48.12 86 ARG A N 1
ATOM 694 C CA . ARG A 1 86 ? 29.734 7.588 7.731 1.00 48.12 86 ARG A CA 1
ATOM 695 C C . ARG A 1 86 ? 28.571 7.061 8.606 1.00 48.12 86 ARG A C 1
ATOM 697 O O . ARG A 1 86 ? 27.410 7.397 8.410 1.00 48.12 86 ARG A O 1
ATOM 704 N N . LYS A 1 87 ? 28.938 6.411 9.724 1.00 52.28 87 LYS A N 1
ATOM 705 C CA . LYS A 1 87 ? 28.091 5.791 10.777 1.00 52.28 87 LYS A CA 1
ATOM 706 C C . LYS A 1 87 ? 26.803 6.522 11.223 1.00 52.28 87 LYS A C 1
ATOM 708 O O . LYS A 1 87 ? 25.928 5.845 11.746 1.00 52.28 87 LYS A O 1
ATOM 713 N N . ARG A 1 88 ? 26.663 7.844 11.049 1.00 48.47 88 ARG A N 1
ATOM 714 C CA . ARG A 1 88 ? 25.444 8.601 11.412 1.00 48.47 88 ARG A CA 1
ATOM 715 C C . ARG A 1 88 ? 24.353 8.618 10.325 1.00 48.47 88 ARG A C 1
ATOM 717 O O . ARG A 1 88 ? 23.199 8.744 10.695 1.00 48.47 88 ARG A O 1
ATOM 724 N N . GLY A 1 89 ? 24.680 8.415 9.042 1.00 54.75 89 GLY A N 1
ATOM 725 C CA . GLY A 1 89 ? 23.690 8.362 7.943 1.00 54.75 89 GLY A CA 1
ATOM 726 C C . GLY A 1 89 ? 23.141 6.959 7.642 1.00 54.75 89 GLY A C 1
ATOM 727 O O . GLY A 1 89 ? 22.152 6.798 6.942 1.00 54.75 89 GLY A O 1
ATOM 728 N N . ILE A 1 90 ? 23.764 5.918 8.204 1.00 61.00 90 ILE A N 1
ATOM 729 C CA . ILE A 1 90 ? 23.410 4.514 7.935 1.00 61.00 90 ILE A CA 1
ATOM 730 C C . ILE A 1 90 ? 22.043 4.138 8.525 1.00 61.00 90 ILE A C 1
ATOM 732 O O . ILE A 1 90 ? 21.358 3.279 7.974 1.00 61.00 90 ILE A O 1
ATOM 736 N N . ARG A 1 91 ? 21.663 4.741 9.659 1.00 66.00 91 ARG A N 1
ATOM 737 C CA . ARG A 1 91 ? 20.368 4.491 10.305 1.00 66.00 91 ARG A CA 1
ATOM 738 C C . ARG A 1 91 ? 19.223 5.055 9.460 1.00 66.00 91 ARG A C 1
ATOM 740 O O . ARG A 1 91 ? 18.332 4.302 9.101 1.00 66.00 91 ARG A O 1
ATOM 747 N N . GLU A 1 92 ? 19.343 6.309 9.041 1.00 69.62 92 GLU A N 1
ATOM 748 C CA . GLU A 1 92 ? 18.349 6.983 8.201 1.00 69.62 92 GLU A CA 1
ATOM 749 C C . GLU A 1 92 ? 18.163 6.283 6.843 1.00 69.62 92 GLU A C 1
ATOM 751 O O . GLU A 1 92 ? 17.043 6.038 6.407 1.00 69.62 92 GLU A O 1
ATOM 756 N N . ILE A 1 93 ? 19.254 5.857 6.194 1.00 67.69 93 ILE A N 1
ATOM 757 C CA . ILE A 1 93 ? 19.176 5.094 4.935 1.00 67.69 93 ILE A CA 1
ATOM 758 C C . ILE A 1 93 ? 18.505 3.727 5.147 1.00 67.69 93 ILE A C 1
ATOM 760 O O . ILE A 1 93 ? 17.769 3.257 4.281 1.00 67.69 93 ILE A O 1
ATOM 764 N N . ARG A 1 94 ? 18.744 3.068 6.290 1.00 70.50 94 ARG A N 1
ATOM 765 C CA . ARG A 1 94 ? 18.073 1.804 6.639 1.00 70.50 94 ARG A CA 1
ATOM 766 C C . ARG A 1 94 ? 16.580 1.996 6.866 1.00 70.50 94 ARG A C 1
ATOM 768 O O . ARG A 1 94 ? 15.817 1.157 6.402 1.00 70.50 94 ARG A O 1
ATOM 775 N N . GLU A 1 95 ? 16.192 3.057 7.565 1.00 74.88 95 GLU A N 1
ATOM 776 C CA . GLU A 1 95 ? 14.793 3.426 7.803 1.00 74.88 95 GLU A CA 1
ATOM 777 C C . GLU A 1 95 ? 14.095 3.697 6.462 1.00 74.88 95 GLU A C 1
ATOM 779 O O . GLU A 1 95 ? 13.175 2.962 6.108 1.00 74.88 95 GLU A O 1
ATOM 784 N N . LYS A 1 96 ? 14.658 4.570 5.611 1.00 76.50 96 LYS A N 1
ATOM 785 C CA . LYS A 1 96 ? 14.128 4.850 4.261 1.00 76.50 96 LYS A CA 1
ATOM 786 C C . LYS A 1 96 ? 14.043 3.606 3.373 1.00 76.50 96 LYS A C 1
ATOM 788 O O . LYS A 1 96 ? 13.093 3.441 2.606 1.00 76.50 96 LYS A O 1
ATOM 793 N N . ALA A 1 97 ? 15.023 2.705 3.456 1.00 79.94 97 ALA A N 1
ATOM 794 C CA . ALA A 1 97 ? 14.988 1.446 2.715 1.00 79.94 97 ALA A CA 1
ATOM 795 C C . ALA A 1 97 ? 13.884 0.502 3.224 1.00 79.94 97 ALA A C 1
ATOM 797 O O . ALA A 1 97 ? 13.246 -0.172 2.413 1.00 79.94 97 ALA A O 1
ATOM 798 N N . ARG A 1 98 ? 13.635 0.460 4.542 1.00 79.50 98 ARG A N 1
ATOM 799 C CA . ARG A 1 98 ? 12.520 -0.296 5.136 1.00 79.50 98 ARG A CA 1
ATOM 800 C C . ARG A 1 98 ? 11.173 0.298 4.731 1.00 79.50 98 ARG A C 1
ATOM 802 O O . ARG A 1 98 ? 10.327 -0.470 4.284 1.00 79.50 98 ARG A O 1
ATOM 809 N N . ASP A 1 99 ? 11.010 1.619 4.791 1.00 80.94 99 ASP A N 1
ATOM 810 C CA . ASP A 1 99 ? 9.805 2.312 4.305 1.00 80.94 99 ASP A CA 1
ATOM 811 C C . ASP A 1 99 ? 9.520 1.960 2.852 1.00 80.94 99 ASP A C 1
ATOM 813 O O . ASP A 1 99 ? 8.439 1.490 2.497 1.00 80.94 99 ASP A O 1
ATOM 817 N N . THR A 1 100 ? 10.540 2.098 2.006 1.00 85.19 100 THR A N 1
ATOM 818 C CA . THR A 1 100 ? 10.436 1.782 0.581 1.00 85.19 100 THR A CA 1
ATOM 819 C C . THR A 1 100 ? 10.047 0.323 0.368 1.00 85.19 100 THR A C 1
ATOM 821 O O . THR A 1 100 ? 9.215 0.030 -0.485 1.00 85.19 100 THR A O 1
ATOM 824 N N . MET A 1 101 ? 10.615 -0.603 1.147 1.00 87.31 101 MET A N 1
ATOM 825 C CA . MET A 1 101 ? 10.279 -2.023 1.076 1.00 87.31 101 MET A CA 1
ATOM 826 C C . MET A 1 101 ? 8.813 -2.286 1.438 1.00 87.31 101 MET A C 1
ATOM 828 O O . MET A 1 101 ? 8.154 -3.063 0.745 1.00 87.31 101 MET A O 1
ATOM 832 N N . VAL A 1 102 ? 8.302 -1.649 2.492 1.00 87.31 102 VAL A N 1
ATOM 833 C CA . VAL A 1 102 ? 6.903 -1.770 2.930 1.00 87.31 102 VAL A CA 1
ATOM 834 C C . VAL A 1 102 ? 5.975 -1.223 1.859 1.00 87.31 102 VAL A C 1
ATOM 836 O O . VAL A 1 102 ? 5.081 -1.941 1.414 1.00 87.31 102 VAL A O 1
ATOM 839 N N . LEU A 1 103 ? 6.210 0.007 1.403 1.00 87.12 103 LEU A N 1
ATOM 840 C CA . LEU A 1 103 ? 5.380 0.650 0.388 1.00 87.12 103 LEU A CA 1
ATOM 841 C C . LEU A 1 103 ? 5.404 -0.143 -0.923 1.00 87.12 103 LEU A C 1
ATOM 843 O O . LEU A 1 103 ? 4.353 -0.407 -1.503 1.00 87.12 103 LEU A O 1
ATOM 847 N N . ALA A 1 104 ? 6.580 -0.591 -1.371 1.00 91.06 104 ALA A N 1
ATOM 848 C CA . ALA A 1 104 ? 6.721 -1.418 -2.568 1.00 91.06 104 ALA A CA 1
ATOM 849 C C . ALA A 1 104 ? 5.987 -2.762 -2.426 1.00 91.06 104 ALA A C 1
ATOM 851 O O . ALA A 1 104 ? 5.305 -3.194 -3.355 1.00 91.06 104 ALA A O 1
ATOM 852 N N . SER A 1 105 ? 6.093 -3.416 -1.267 1.00 92.19 105 SER A N 1
ATOM 853 C CA . SER A 1 105 ? 5.435 -4.702 -1.002 1.00 92.19 105 SER A CA 1
ATOM 854 C C . SER A 1 105 ? 3.912 -4.558 -0.916 1.00 92.19 105 SER A C 1
ATOM 856 O O . SER A 1 105 ? 3.193 -5.349 -1.525 1.00 92.19 105 SER A O 1
ATOM 858 N N . LEU A 1 106 ? 3.405 -3.514 -0.251 1.00 90.44 106 LEU A N 1
ATOM 859 C CA . LEU A 1 106 ? 1.973 -3.199 -0.223 1.00 90.44 106 LEU A CA 1
ATOM 860 C C . LEU A 1 106 ? 1.443 -2.870 -1.616 1.00 90.44 106 LEU A C 1
ATOM 862 O O . LEU A 1 106 ? 0.424 -3.418 -2.023 1.00 90.44 106 LEU A O 1
ATOM 866 N N . LEU A 1 107 ? 2.154 -2.043 -2.383 1.00 89.25 107 LEU A N 1
ATOM 867 C CA . LEU A 1 107 ? 1.766 -1.705 -3.749 1.00 89.25 107 LEU A CA 1
ATOM 868 C C . LEU A 1 107 ? 1.729 -2.944 -4.652 1.00 89.25 107 LEU A C 1
ATOM 870 O O . LEU A 1 107 ? 0.783 -3.128 -5.419 1.00 89.25 107 LEU A O 1
ATOM 874 N N . ALA A 1 108 ? 2.737 -3.814 -4.546 1.00 91.56 108 ALA A N 1
ATOM 875 C CA . ALA A 1 108 ? 2.760 -5.078 -5.267 1.00 91.56 108 ALA A CA 1
ATOM 876 C C . ALA A 1 108 ? 1.571 -5.963 -4.872 1.00 91.56 108 ALA A C 1
ATOM 878 O O . ALA A 1 108 ? 0.915 -6.510 -5.758 1.00 91.56 108 ALA A O 1
ATOM 879 N N . TYR A 1 109 ? 1.236 -6.057 -3.581 1.00 92.56 109 TYR A N 1
ATOM 880 C CA . TYR A 1 109 ? 0.037 -6.760 -3.119 1.00 92.56 109 TYR A CA 1
ATOM 881 C C . TYR A 1 109 ? -1.245 -6.161 -3.706 1.00 92.56 109 TYR A C 1
ATOM 883 O O . TYR A 1 109 ? -2.043 -6.892 -4.282 1.00 92.56 109 TYR A O 1
ATOM 891 N N . VAL A 1 110 ? -1.439 -4.843 -3.627 1.00 86.94 110 VAL A N 1
ATOM 892 C CA . VAL A 1 110 ? -2.655 -4.178 -4.123 1.00 86.94 110 VAL A CA 1
ATOM 893 C C . VAL A 1 110 ? -2.874 -4.450 -5.613 1.00 86.94 110 VAL A C 1
ATOM 895 O O . VAL A 1 110 ? -3.998 -4.744 -6.020 1.00 86.94 110 VAL A O 1
ATOM 898 N N . LEU A 1 111 ? -1.806 -4.400 -6.416 1.00 85.94 111 LEU A N 1
ATOM 899 C CA . LEU A 1 111 ? -1.880 -4.553 -7.872 1.00 85.94 111 LEU A CA 1
ATOM 900 C C . LEU A 1 111 ? -1.928 -6.013 -8.345 1.00 85.94 111 LEU A C 1
ATOM 902 O O . LEU A 1 111 ? -2.535 -6.292 -9.375 1.00 85.94 111 LEU A O 1
ATOM 906 N N . THR A 1 112 ? -1.296 -6.943 -7.625 1.00 88.31 112 THR A N 1
ATOM 907 C CA . THR A 1 112 ? -1.206 -8.359 -8.044 1.00 88.31 112 THR A CA 1
ATOM 908 C C . THR A 1 112 ? -2.135 -9.293 -7.273 1.00 88.31 112 THR A C 1
ATOM 910 O O . THR A 1 112 ? -2.404 -10.398 -7.742 1.00 88.31 112 THR A O 1
ATOM 913 N N . LYS A 1 113 ? -2.598 -8.870 -6.091 1.00 88.00 113 LYS A N 1
ATOM 914 C CA . LYS A 1 113 ? -3.311 -9.675 -5.086 1.00 88.00 113 LYS A CA 1
ATOM 915 C C . LYS A 1 113 ? -2.557 -10.943 -4.652 1.00 88.00 113 LYS A C 1
ATOM 917 O O . LYS A 1 113 ? -3.169 -11.909 -4.210 1.00 88.00 113 LYS A O 1
ATOM 922 N N . ASP A 1 114 ? -1.225 -10.946 -4.764 1.00 92.62 114 ASP A N 1
ATOM 923 C CA . ASP A 1 114 ? -0.367 -12.053 -4.327 1.00 92.62 114 ASP A CA 1
ATOM 924 C C . ASP A 1 114 ? 0.042 -11.875 -2.851 1.00 92.62 114 ASP A C 1
ATOM 926 O O . ASP A 1 114 ? 0.812 -10.976 -2.490 1.00 92.62 114 ASP A O 1
ATOM 930 N N . ASP A 1 115 ? -0.473 -12.755 -1.989 1.00 93.56 115 ASP A N 1
ATOM 931 C CA . ASP A 1 115 ? -0.272 -12.743 -0.532 1.00 93.56 115 ASP A CA 1
ATOM 932 C C . ASP A 1 115 ? 1.191 -12.770 -0.100 1.00 93.56 115 ASP A C 1
ATOM 934 O O . ASP A 1 115 ? 1.534 -12.316 0.994 1.00 93.56 115 ASP A O 1
ATOM 938 N N . LYS A 1 116 ? 2.080 -13.274 -0.957 1.00 94.00 116 LYS A N 1
ATOM 939 C CA . LYS A 1 116 ? 3.515 -13.257 -0.692 1.00 94.00 116 LYS A CA 1
ATOM 940 C C . LYS A 1 116 ? 4.025 -11.839 -0.422 1.00 94.00 116 LYS A C 1
ATOM 942 O O . LYS A 1 116 ? 4.901 -11.672 0.428 1.00 94.00 116 LYS A O 1
ATOM 947 N N . TYR A 1 117 ? 3.510 -10.832 -1.130 1.00 92.94 117 TYR A N 1
ATOM 948 C CA . TYR A 1 117 ? 3.938 -9.444 -0.945 1.00 92.94 117 TYR A CA 1
ATOM 949 C C . TYR A 1 117 ? 3.331 -8.821 0.313 1.00 92.94 117 TYR A C 1
ATOM 951 O O . TYR A 1 117 ? 4.042 -8.134 1.042 1.00 92.94 117 TYR A O 1
ATOM 959 N N . LEU A 1 118 ? 2.081 -9.151 0.649 1.00 93.06 118 LEU A N 1
ATOM 960 C CA . LEU A 1 118 ? 1.493 -8.762 1.933 1.00 93.06 118 LEU A CA 1
ATOM 961 C C . LEU A 1 118 ? 2.294 -9.335 3.110 1.00 93.06 118 LEU A C 1
ATOM 963 O O . LEU A 1 118 ? 2.623 -8.612 4.048 1.00 93.06 118 LEU A O 1
ATOM 967 N N . ASN A 1 119 ? 2.677 -10.611 3.037 1.00 93.25 119 ASN A N 1
ATOM 968 C CA . ASN A 1 119 ? 3.461 -11.258 4.089 1.00 93.25 119 ASN A CA 1
ATOM 969 C C . ASN A 1 119 ? 4.824 -10.582 4.300 1.00 93.25 119 ASN A C 1
ATOM 971 O O . ASN A 1 119 ? 5.225 -10.404 5.444 1.00 93.25 119 ASN A O 1
ATOM 975 N N . LYS A 1 120 ? 5.494 -10.111 3.237 1.00 90.75 120 LYS A N 1
ATOM 976 C CA . LYS A 1 120 ? 6.734 -9.319 3.374 1.00 90.75 120 LYS A CA 1
ATOM 977 C C . LYS A 1 120 ? 6.520 -8.047 4.196 1.00 90.75 120 LYS A C 1
ATOM 979 O O . LYS A 1 120 ? 7.353 -7.729 5.043 1.00 90.75 120 LYS A O 1
ATOM 984 N N . THR A 1 121 ? 5.417 -7.334 3.962 1.00 91.50 121 THR A N 1
ATOM 985 C CA . THR A 1 121 ? 5.062 -6.147 4.750 1.00 91.50 121 THR A CA 1
ATOM 986 C C . THR A 1 121 ? 4.775 -6.507 6.205 1.00 91.50 121 THR A C 1
ATOM 988 O O . THR A 1 121 ? 5.284 -5.850 7.110 1.00 91.50 121 THR A O 1
ATOM 991 N N . LEU A 1 122 ? 3.983 -7.557 6.443 1.00 92.44 122 LEU A N 1
ATOM 992 C CA . LEU A 1 122 ? 3.610 -7.976 7.796 1.00 92.44 122 LEU A CA 1
ATOM 993 C C . LEU A 1 122 ? 4.808 -8.484 8.603 1.00 92.44 122 LEU A C 1
ATOM 995 O O . LEU A 1 122 ? 4.882 -8.231 9.803 1.00 92.44 122 LEU A O 1
ATOM 999 N N . ASP A 1 123 ? 5.762 -9.157 7.963 1.00 90.62 123 ASP A N 1
ATOM 1000 C CA . ASP A 1 123 ? 6.999 -9.579 8.616 1.00 90.62 123 ASP A CA 1
ATOM 1001 C C . ASP A 1 123 ? 7.809 -8.365 9.083 1.00 90.62 123 ASP A C 1
ATOM 1003 O O . ASP A 1 123 ? 8.237 -8.329 10.234 1.00 90.62 123 ASP A O 1
ATOM 1007 N N . LEU A 1 124 ? 7.938 -7.326 8.248 1.00 85.94 124 LEU A N 1
ATOM 1008 C CA . LEU A 1 124 ? 8.592 -6.072 8.641 1.00 85.94 124 LEU A CA 1
ATOM 1009 C C . LEU A 1 124 ? 7.853 -5.380 9.785 1.00 85.94 124 LEU A C 1
ATOM 1011 O O . LEU A 1 124 ? 8.493 -5.021 10.770 1.00 85.94 124 LEU A O 1
ATOM 1015 N N . TYR A 1 125 ? 6.528 -5.258 9.693 1.00 89.12 125 TYR A N 1
ATOM 1016 C CA . TYR A 1 125 ? 5.683 -4.702 10.753 1.00 89.12 125 TYR A CA 1
ATOM 1017 C C . TYR A 1 125 ? 5.914 -5.386 12.108 1.00 89.12 125 TYR A C 1
ATOM 1019 O O . TYR A 1 125 ? 6.107 -4.711 13.118 1.00 89.12 125 TYR A O 1
ATOM 1027 N N . ARG A 1 126 ? 5.973 -6.723 12.126 1.00 89.06 126 ARG A N 1
ATOM 1028 C CA . ARG A 1 126 ? 6.213 -7.513 13.345 1.00 89.06 126 ARG A CA 1
ATOM 1029 C C . ARG A 1 126 ? 7.616 -7.333 13.918 1.00 89.06 126 ARG A C 1
ATOM 1031 O O . ARG A 1 126 ? 7.794 -7.521 15.115 1.00 89.06 126 ARG A O 1
ATOM 1038 N N . THR A 1 127 ? 8.610 -7.006 13.089 1.00 86.81 127 THR A N 1
ATOM 1039 C CA . THR A 1 127 ? 9.980 -6.753 13.572 1.00 86.81 127 THR A CA 1
ATOM 1040 C C . THR A 1 127 ? 10.163 -5.383 14.218 1.00 86.81 127 THR A C 1
ATOM 1042 O O . THR A 1 127 ? 11.179 -5.164 14.871 1.00 86.81 127 THR A O 1
ATOM 1045 N N . VAL A 1 128 ? 9.212 -4.466 14.027 1.00 84.44 128 VAL A N 1
ATOM 1046 C CA . VAL A 1 128 ? 9.267 -3.116 14.592 1.00 84.44 128 VAL A CA 1
ATOM 1047 C C . VAL A 1 128 ? 8.670 -3.137 15.989 1.00 84.44 128 VAL A C 1
ATOM 1049 O O . VAL A 1 128 ? 7.527 -3.570 16.166 1.00 84.44 128 VAL A O 1
ATOM 1052 N N . ASP A 1 129 ? 9.408 -2.641 16.977 1.00 86.12 129 ASP A N 1
ATOM 1053 C CA . ASP A 1 129 ? 8.881 -2.476 18.328 1.00 86.12 129 ASP A CA 1
ATOM 1054 C C . ASP A 1 129 ? 8.176 -1.118 18.488 1.00 86.12 129 ASP A C 1
ATOM 1056 O O . ASP A 1 129 ? 8.583 -0.116 17.901 1.00 86.12 129 ASP A O 1
ATOM 1060 N N . TRP A 1 130 ? 7.103 -1.090 19.281 1.00 85.56 130 TRP A N 1
ATOM 1061 C CA . TRP A 1 130 ? 6.377 0.145 19.592 1.00 85.56 130 TRP A CA 1
ATOM 1062 C C . TRP A 1 130 ? 7.183 1.101 20.477 1.00 85.56 130 TRP A C 1
ATOM 1064 O O . TRP A 1 130 ? 6.946 2.303 20.416 1.00 85.56 130 TRP A O 1
ATOM 1074 N N . GLU A 1 131 ? 8.091 0.590 21.309 1.00 85.00 131 GLU A N 1
ATOM 1075 C CA . GLU A 1 131 ? 8.878 1.396 22.249 1.00 85.00 131 GLU A CA 1
ATOM 1076 C C . GLU A 1 131 ? 10.022 2.138 21.547 1.00 85.00 131 GLU A C 1
ATOM 1078 O O . GLU A 1 131 ? 10.298 3.294 21.866 1.00 85.00 131 GLU A O 1
ATOM 1083 N N . ASP A 1 132 ? 10.650 1.496 20.560 1.00 81.31 132 ASP A N 1
ATOM 1084 C CA . ASP A 1 132 ? 11.854 2.013 19.903 1.00 81.31 132 ASP A CA 1
ATOM 1085 C C . ASP A 1 132 ? 11.564 2.834 18.636 1.00 81.31 132 ASP A C 1
ATOM 1087 O O . ASP A 1 132 ? 12.326 3.743 18.294 1.00 81.31 132 ASP A O 1
ATOM 1091 N N . GLU A 1 133 ? 10.489 2.504 17.913 1.00 82.44 133 GLU A N 1
ATOM 1092 C CA . GLU A 1 133 ? 10.188 3.042 16.579 1.00 82.44 133 GLU A CA 1
ATOM 1093 C C . GLU A 1 133 ? 8.688 3.383 16.429 1.00 82.44 133 GLU A C 1
ATOM 1095 O O . GLU A 1 133 ? 8.064 3.044 15.423 1.00 82.44 133 GLU A O 1
ATOM 1100 N N . PHE A 1 134 ? 8.101 4.048 17.436 1.00 85.50 134 PHE A N 1
ATOM 1101 C CA . PHE A 1 134 ? 6.661 4.351 17.504 1.00 85.50 134 PHE A CA 1
ATOM 1102 C C . PHE A 1 134 ? 6.104 5.007 16.230 1.00 85.50 134 PHE A C 1
ATOM 1104 O O . PHE A 1 134 ? 5.172 4.467 15.635 1.00 85.50 134 PHE A O 1
ATOM 1111 N N . ASP A 1 135 ? 6.688 6.130 15.794 1.00 83.44 135 ASP A N 1
ATOM 1112 C CA . ASP A 1 135 ? 6.193 6.906 14.645 1.00 83.44 135 ASP A CA 1
ATOM 1113 C C . ASP A 1 135 ? 6.212 6.071 13.359 1.00 83.44 135 ASP A C 1
ATOM 1115 O O . ASP A 1 135 ? 5.212 5.963 12.653 1.00 83.44 135 ASP A O 1
ATOM 1119 N N . PHE A 1 136 ? 7.325 5.374 13.115 1.00 83.19 136 PHE A N 1
ATOM 1120 C CA . PHE A 1 136 ? 7.469 4.472 11.975 1.00 83.19 136 PHE A CA 1
ATOM 1121 C C . PHE A 1 136 ? 6.431 3.348 12.024 1.00 83.19 136 PHE A C 1
ATOM 1123 O O . PHE A 1 136 ? 5.777 3.048 11.026 1.00 83.19 136 PHE A O 1
ATOM 1130 N N . LYS A 1 137 ? 6.235 2.718 13.189 1.00 87.44 137 LYS A N 1
ATOM 1131 C CA . LYS A 1 137 ? 5.251 1.642 13.335 1.00 87.44 137 LYS A CA 1
ATOM 1132 C C . LYS A 1 137 ? 3.825 2.145 13.118 1.00 87.44 137 LYS A C 1
ATOM 1134 O O . LYS A 1 137 ? 3.024 1.425 12.519 1.00 87.44 137 LYS A O 1
ATOM 1139 N N . LEU A 1 138 ? 3.515 3.363 13.550 1.00 86.50 138 LEU A N 1
ATOM 1140 C CA . LEU A 1 138 ? 2.220 3.995 13.317 1.00 86.50 138 LEU A CA 1
ATOM 1141 C C . LEU A 1 138 ? 1.979 4.248 11.821 1.00 86.50 138 LEU A C 1
ATOM 1143 O O . LEU A 1 138 ? 0.910 3.903 11.310 1.00 86.50 138 LEU A O 1
ATOM 1147 N N . ASP A 1 139 ? 2.988 4.742 11.103 1.00 83.94 139 ASP A N 1
ATOM 1148 C CA . ASP A 1 139 ? 2.933 4.929 9.650 1.00 83.94 139 ASP A CA 1
ATOM 1149 C C . ASP A 1 139 ? 2.750 3.596 8.910 1.00 83.94 139 ASP A C 1
ATOM 1151 O O . ASP A 1 139 ? 1.959 3.504 7.965 1.00 83.94 139 ASP A O 1
ATOM 1155 N N . LEU A 1 140 ? 3.420 2.526 9.354 1.00 86.62 140 LEU A N 1
ATOM 1156 C CA . LEU A 1 140 ? 3.196 1.181 8.817 1.00 86.62 140 LEU A CA 1
ATOM 1157 C C . LEU A 1 140 ? 1.752 0.729 9.015 1.00 86.62 140 LEU A C 1
ATOM 1159 O O . LEU A 1 140 ? 1.138 0.227 8.074 1.00 86.62 140 LEU A O 1
ATOM 1163 N N . VAL A 1 141 ? 1.209 0.906 10.221 1.00 88.81 141 VAL A N 1
ATOM 1164 C CA . VAL A 1 141 ? -0.179 0.550 10.528 1.00 88.81 141 VAL A CA 1
ATOM 1165 C C . VAL A 1 141 ? -1.136 1.297 9.613 1.00 88.81 141 VAL A C 1
ATOM 1167 O O . VAL A 1 141 ? -2.001 0.665 9.009 1.00 88.81 141 VAL A O 1
ATOM 1170 N N . HIS A 1 142 ? -0.959 2.610 9.469 1.00 85.56 142 HIS A N 1
ATOM 1171 C CA . HIS A 1 142 ? -1.773 3.416 8.570 1.00 85.56 142 HIS A CA 1
ATOM 1172 C C . HIS A 1 142 ? -1.712 2.868 7.137 1.00 85.56 142 HIS A C 1
ATOM 1174 O O . HIS A 1 142 ? -2.748 2.516 6.577 1.00 85.56 142 HIS A O 1
ATOM 1180 N N . ASN A 1 143 ? -0.510 2.685 6.579 1.00 84.88 143 ASN A N 1
ATOM 1181 C CA . ASN A 1 143 ? -0.321 2.178 5.216 1.00 84.88 143 ASN A CA 1
ATOM 1182 C C . ASN A 1 143 ? -0.921 0.777 4.999 1.00 84.88 143 ASN A C 1
ATOM 1184 O O . ASN A 1 143 ? -1.528 0.516 3.956 1.00 84.88 143 ASN A O 1
ATOM 1188 N N . ILE A 1 144 ? -0.777 -0.127 5.975 1.00 88.50 144 ILE A N 1
ATOM 1189 C CA . ILE A 1 144 ? -1.361 -1.472 5.920 1.00 88.50 144 ILE A CA 1
ATOM 1190 C C . ILE A 1 144 ? -2.886 -1.378 5.936 1.00 88.50 144 ILE A C 1
ATOM 1192 O O . ILE A 1 144 ? -3.536 -1.946 5.062 1.00 88.50 144 ILE A O 1
ATOM 1196 N N . LEU A 1 145 ? -3.463 -0.646 6.890 1.00 86.12 145 LEU A N 1
ATOM 1197 C CA . LEU A 1 145 ? -4.913 -0.563 7.060 1.00 86.12 145 LEU A CA 1
ATOM 1198 C C . LEU A 1 145 ? -5.612 0.130 5.884 1.00 86.12 145 LEU A C 1
ATOM 1200 O O . LEU A 1 145 ? -6.753 -0.221 5.596 1.00 86.12 145 LEU A O 1
ATOM 1204 N N . ILE A 1 146 ? -4.943 1.052 5.180 1.00 80.44 146 ILE A N 1
ATOM 1205 C CA . ILE A 1 146 ? -5.494 1.671 3.962 1.00 80.44 146 ILE A CA 1
ATOM 1206 C C . ILE A 1 146 ? -5.378 0.811 2.702 1.00 80.44 146 ILE A C 1
ATOM 1208 O O . ILE A 1 146 ? -6.149 1.000 1.767 1.00 80.44 146 ILE A O 1
ATOM 1212 N N . SER A 1 147 ? -4.440 -0.136 2.673 1.00 81.44 147 SER A N 1
ATOM 1213 C CA . SER A 1 147 ? -4.123 -0.913 1.465 1.00 81.44 147 SER A CA 1
ATOM 1214 C C . SER A 1 147 ? -4.645 -2.350 1.503 1.00 81.44 147 SER A C 1
ATOM 1216 O O . SER A 1 147 ? -4.789 -2.992 0.460 1.00 81.44 147 SER A O 1
ATOM 1218 N N . VAL A 1 148 ? -4.866 -2.896 2.700 1.00 86.06 148 VAL A N 1
ATOM 1219 C CA . VAL A 1 148 ? -5.211 -4.302 2.903 1.00 86.06 148 VAL A CA 1
ATOM 1220 C C . VAL A 1 148 ? -6.713 -4.474 3.006 1.00 86.06 148 VAL A C 1
ATOM 1222 O O . VAL A 1 148 ? -7.403 -3.800 3.758 1.00 86.06 148 VAL A O 1
ATOM 1225 N N . ASP A 1 149 ? -7.203 -5.447 2.255 1.00 80.06 149 ASP A N 1
ATOM 1226 C CA . ASP A 1 149 ? -8.613 -5.773 2.111 1.00 80.06 149 ASP A CA 1
ATOM 1227 C C . ASP A 1 149 ? -8.962 -7.118 2.784 1.00 80.06 149 ASP A C 1
ATOM 1229 O O . ASP A 1 149 ? -10.027 -7.691 2.538 1.00 80.06 149 ASP A O 1
ATOM 1233 N N . LYS A 1 150 ? -8.047 -7.606 3.639 1.00 85.56 150 LYS A N 1
ATOM 1234 C CA . LYS A 1 150 ? -8.152 -8.825 4.448 1.00 85.56 150 LYS A CA 1
ATOM 1235 C C . LYS A 1 150 ? -8.642 -8.518 5.866 1.00 85.56 150 LYS A C 1
ATOM 1237 O O . LYS A 1 150 ? -7.883 -7.942 6.655 1.00 85.56 150 LYS A O 1
ATOM 1242 N N . PRO A 1 151 ? -9.866 -8.933 6.225 1.00 83.31 151 PRO A N 1
ATOM 1243 C CA . PRO A 1 151 ? -10.473 -8.602 7.512 1.00 83.31 151 PRO A CA 1
ATOM 1244 C C . PRO A 1 151 ? -9.650 -9.083 8.705 1.00 83.31 151 PRO A C 1
ATOM 1246 O O . PRO A 1 151 ? -9.483 -8.350 9.674 1.00 83.31 151 PRO A O 1
ATOM 1249 N N . GLU A 1 152 ? -9.099 -10.292 8.634 1.00 86.56 152 GLU A N 1
ATOM 1250 C CA . GLU A 1 152 ? -8.308 -10.897 9.703 1.00 86.56 152 GLU A CA 1
ATOM 1251 C C . GLU A 1 152 ? -7.053 -10.083 10.042 1.00 86.56 152 GLU A C 1
ATOM 1253 O O . GLU A 1 152 ? -6.708 -9.942 11.214 1.00 86.56 152 GLU A O 1
ATOM 1258 N N . VAL A 1 153 ? -6.411 -9.483 9.035 1.00 90.00 153 VAL A N 1
ATOM 1259 C CA . VAL A 1 153 ? -5.241 -8.616 9.228 1.00 90.00 153 VAL A CA 1
ATOM 1260 C C . VAL A 1 153 ? -5.670 -7.297 9.862 1.00 90.00 153 VAL A C 1
ATOM 1262 O O . VAL A 1 153 ? -5.069 -6.858 10.840 1.00 90.00 153 VAL A O 1
ATOM 1265 N N . VAL A 1 154 ? -6.742 -6.694 9.343 1.00 87.12 154 VAL A N 1
ATOM 1266 C CA . VAL A 1 154 ? -7.287 -5.428 9.851 1.00 87.12 154 VAL A CA 1
ATOM 1267 C C . VAL A 1 154 ? -7.703 -5.554 11.313 1.00 87.12 154 VAL A C 1
ATOM 1269 O O . VAL A 1 154 ? -7.270 -4.756 12.141 1.00 87.12 154 VAL A O 1
ATOM 1272 N N . PHE A 1 155 ? -8.483 -6.580 11.662 1.00 84.75 155 PHE A N 1
ATOM 1273 C CA . PHE A 1 155 ? -8.911 -6.805 13.041 1.00 84.75 155 PHE A CA 1
ATOM 1274 C C . PHE A 1 155 ? -7.736 -7.108 13.973 1.00 84.75 155 PHE A C 1
ATOM 1276 O O . PHE A 1 155 ? -7.713 -6.582 15.083 1.00 84.75 155 PHE A O 1
ATOM 1283 N N . SER A 1 156 ? -6.742 -7.884 13.524 1.00 90.12 156 SER A N 1
ATOM 1284 C CA . SER A 1 156 ? -5.538 -8.154 14.319 1.00 90.12 156 SER A CA 1
ATOM 1285 C C . SER A 1 156 ? -4.782 -6.870 14.668 1.00 90.12 156 SER A C 1
ATOM 1287 O O . SER A 1 156 ? -4.371 -6.698 15.812 1.00 90.12 156 SER A O 1
ATOM 1289 N N . ILE A 1 157 ? -4.608 -5.961 13.706 1.00 90.44 157 ILE A N 1
ATOM 1290 C CA . ILE A 1 157 ? -3.896 -4.695 13.929 1.00 90.44 157 ILE A CA 1
ATOM 1291 C C . ILE A 1 157 ? -4.727 -3.750 14.804 1.00 90.44 157 ILE A C 1
ATOM 1293 O O . ILE A 1 157 ? -4.191 -3.133 15.721 1.00 90.44 157 ILE A O 1
ATOM 1297 N N . LEU A 1 158 ? -6.041 -3.657 14.573 1.00 85.88 158 LEU A N 1
ATOM 1298 C CA . LEU A 1 158 ? -6.934 -2.859 15.420 1.00 85.88 158 LEU A CA 1
ATOM 1299 C C . LEU A 1 158 ? -6.923 -3.341 16.875 1.00 85.88 158 LEU A C 1
ATOM 1301 O O . LEU A 1 158 ? -6.943 -2.514 17.784 1.00 85.88 158 LEU A O 1
ATOM 1305 N N . GLN A 1 159 ? -6.871 -4.653 17.104 1.00 87.56 159 GLN A N 1
ATOM 1306 C CA . GLN A 1 159 ? -6.747 -5.209 18.447 1.00 87.56 159 GLN A CA 1
ATOM 1307 C C . GLN A 1 159 ? -5.409 -4.817 19.095 1.00 87.56 159 GLN A C 1
ATOM 1309 O O . GLN A 1 159 ? -5.403 -4.359 20.235 1.00 87.56 159 GLN A O 1
ATOM 1314 N N . GLU A 1 160 ? -4.291 -4.920 18.368 1.00 90.69 160 GLU A N 1
ATOM 1315 C CA . GLU A 1 160 ? -2.970 -4.516 18.876 1.00 90.69 160 GLU A CA 1
ATOM 1316 C C . GLU A 1 160 ? -2.939 -3.029 19.272 1.00 90.69 160 GLU A C 1
ATOM 1318 O O . GLU A 1 160 ? -2.454 -2.676 20.350 1.00 90.69 160 GLU A O 1
ATOM 1323 N N . LEU A 1 161 ? -3.512 -2.148 18.444 1.00 87.75 161 LEU A N 1
ATOM 1324 C CA . LEU A 1 161 ? -3.623 -0.719 18.756 1.00 87.75 161 LEU A CA 1
ATOM 1325 C C . LEU A 1 161 ? -4.454 -0.454 20.018 1.00 87.75 161 LEU A C 1
ATOM 1327 O O . LEU A 1 161 ? -4.149 0.467 20.779 1.00 87.75 161 LEU A O 1
ATOM 1331 N N . GLU A 1 162 ? -5.516 -1.230 20.239 1.00 84.62 162 GLU A N 1
ATOM 1332 C CA . GLU A 1 162 ? -6.366 -1.113 21.424 1.00 84.62 162 GLU A CA 1
ATOM 1333 C C . GLU A 1 162 ? -5.625 -1.543 22.691 1.00 84.62 162 GLU A C 1
ATOM 1335 O O . GLU A 1 162 ? -5.635 -0.818 23.687 1.00 84.62 162 GLU A O 1
ATOM 1340 N N . GLU A 1 163 ? -4.919 -2.673 22.637 1.00 88.75 163 GLU A N 1
ATOM 1341 C CA . GLU A 1 163 ? -4.090 -3.172 23.739 1.00 88.75 163 GLU A CA 1
ATOM 1342 C C . GLU A 1 163 ? -2.993 -2.166 24.118 1.00 88.75 163 GLU A C 1
ATOM 1344 O O . GLU A 1 163 ? -2.713 -1.954 25.302 1.00 88.75 163 GLU A O 1
ATOM 1349 N N . LYS A 1 164 ? -2.424 -1.480 23.120 1.00 87.62 164 LYS A N 1
ATOM 1350 C CA . LYS A 1 164 ? -1.434 -0.410 23.308 1.00 87.62 164 LYS A CA 1
ATOM 1351 C C . LYS A 1 164 ? -2.042 0.954 23.647 1.00 87.62 164 LYS A C 1
ATOM 1353 O O . LYS A 1 164 ? -1.290 1.880 23.936 1.00 87.62 164 LYS A O 1
ATOM 1358 N N . LYS A 1 165 ? -3.376 1.081 23.671 1.00 84.31 165 LYS A N 1
ATOM 1359 C CA . LYS A 1 165 ? -4.117 2.335 23.916 1.00 84.31 165 LYS A CA 1
ATOM 1360 C C . LYS A 1 165 ? -3.757 3.463 22.936 1.00 84.31 165 LYS A C 1
ATOM 1362 O O . LYS A 1 165 ? -3.790 4.629 23.309 1.00 84.31 165 LYS A O 1
ATOM 1367 N N . ILE A 1 166 ? -3.441 3.109 21.691 1.00 81.06 166 ILE A N 1
ATOM 1368 C CA . ILE A 1 166 ? -3.055 4.038 20.610 1.00 81.06 166 ILE A CA 1
ATOM 1369 C C . ILE A 1 166 ? -4.283 4.535 19.833 1.00 81.06 166 ILE A C 1
ATOM 1371 O O . ILE A 1 166 ? -4.210 5.514 19.097 1.00 81.06 166 ILE A O 1
ATOM 1375 N N . ILE A 1 167 ? -5.436 3.875 19.988 1.00 72.88 167 ILE A N 1
ATOM 1376 C CA . ILE A 1 167 ? -6.679 4.270 19.317 1.00 72.88 167 ILE A CA 1
ATOM 1377 C C . ILE A 1 167 ? -7.200 5.591 19.899 1.00 72.88 167 ILE A C 1
ATOM 1379 O O . ILE A 1 167 ? -8.047 5.625 20.794 1.00 72.88 167 ILE A O 1
ATOM 1383 N N . GLU A 1 168 ? -6.705 6.687 19.341 1.00 74.06 168 GLU A N 1
ATOM 1384 C CA . GLU A 1 168 ? -7.232 8.029 19.524 1.00 74.06 168 GLU A CA 1
ATOM 1385 C C . GLU A 1 168 ? -8.243 8.357 18.419 1.00 74.06 168 GLU A C 1
ATOM 1387 O O . GLU A 1 168 ? -8.219 7.799 17.319 1.00 74.06 168 GLU A O 1
ATOM 1392 N N . SER A 1 169 ? -9.178 9.263 18.715 1.00 70.69 169 SER A N 1
ATOM 1393 C CA . SER A 1 169 ? -10.279 9.567 17.791 1.00 70.69 169 SER A CA 1
ATOM 1394 C C . SER A 1 169 ? -9.783 10.170 16.468 1.00 70.69 169 SER A C 1
ATOM 1396 O O . SER A 1 169 ? -10.360 9.881 15.425 1.00 70.69 169 SER A O 1
ATOM 1398 N N . GLU A 1 170 ? -8.695 10.944 16.489 1.00 70.81 170 GLU A N 1
ATOM 1399 C CA . GLU A 1 170 ? -8.089 11.531 15.285 1.00 70.81 170 GLU A CA 1
ATOM 1400 C C . GLU A 1 170 ? -7.441 10.471 14.386 1.00 70.81 170 GLU A C 1
ATOM 1402 O O . GLU A 1 170 ? -7.636 10.484 13.170 1.00 70.81 170 GLU A O 1
ATOM 1407 N N . PHE A 1 171 ? -6.758 9.490 14.983 1.00 77.25 171 PHE A N 1
ATOM 1408 C CA . PHE A 1 171 ? -6.158 8.382 14.246 1.00 77.25 171 PHE A CA 1
ATOM 1409 C C . PHE A 1 171 ? -7.220 7.526 13.544 1.00 77.25 171 PHE A C 1
ATOM 1411 O O . PHE A 1 171 ? -7.061 7.168 12.381 1.00 77.25 171 PHE A O 1
ATOM 1418 N N . ILE A 1 172 ? -8.358 7.268 14.202 1.00 75.06 172 ILE A N 1
ATOM 1419 C CA . ILE A 1 172 ? -9.474 6.516 13.603 1.00 75.06 172 ILE A CA 1
ATOM 1420 C C . ILE A 1 172 ? -9.978 7.169 12.304 1.00 75.06 172 ILE A C 1
ATOM 1422 O O . ILE A 1 172 ? -10.314 6.461 11.355 1.00 75.06 172 ILE A O 1
ATOM 1426 N N . VAL A 1 173 ? -10.016 8.504 12.231 1.00 80.06 173 VAL A N 1
ATOM 1427 C CA . VAL A 1 173 ? -10.448 9.223 11.020 1.00 80.06 173 VAL A CA 1
ATOM 1428 C C . VAL A 1 173 ? -9.492 8.977 9.851 1.00 80.06 173 VAL A C 1
ATOM 1430 O O . VAL A 1 173 ? -9.945 8.882 8.711 1.00 80.06 173 VAL A O 1
ATOM 1433 N N . LEU A 1 174 ? -8.189 8.834 10.112 1.00 79.75 174 LEU A N 1
ATOM 1434 C CA . LEU A 1 174 ? -7.194 8.509 9.082 1.00 79.75 174 LEU A CA 1
ATOM 1435 C C . LEU A 1 174 ? -7.379 7.090 8.527 1.00 79.75 174 LEU A C 1
ATOM 1437 O O . LEU A 1 174 ? -7.113 6.847 7.357 1.00 79.75 174 LEU A O 1
ATOM 1441 N N . LEU A 1 175 ? -7.907 6.168 9.335 1.00 81.00 175 LEU A N 1
ATOM 1442 C CA . LEU A 1 175 ? -8.172 4.789 8.917 1.00 81.00 175 LEU A CA 1
ATOM 1443 C C . LEU A 1 175 ? -9.460 4.630 8.094 1.00 81.00 175 LEU A C 1
ATOM 1445 O O . LEU A 1 175 ? -9.650 3.592 7.458 1.00 81.00 175 LEU A O 1
ATOM 1449 N N . ALA A 1 176 ? -10.354 5.625 8.102 1.00 82.31 176 ALA A N 1
ATOM 1450 C CA . ALA A 1 176 ? -11.675 5.538 7.476 1.00 82.31 176 ALA A CA 1
ATOM 1451 C C . ALA A 1 176 ? -11.646 5.093 5.996 1.00 82.31 176 ALA A C 1
ATOM 1453 O O . ALA A 1 176 ? -12.419 4.191 5.654 1.00 82.31 176 ALA A O 1
ATOM 1454 N N . PRO A 1 177 ? -10.749 5.618 5.131 1.00 76.19 177 PRO A N 1
ATOM 1455 C CA . PRO A 1 177 ? -10.657 5.170 3.742 1.00 76.19 177 PRO A CA 1
ATOM 1456 C C . PRO A 1 177 ? -10.333 3.674 3.634 1.00 76.19 177 PRO A C 1
ATOM 1458 O O . PRO A 1 177 ? -11.049 2.925 2.972 1.00 76.19 177 PRO A O 1
ATOM 1461 N N . GLY A 1 178 ? -9.339 3.202 4.386 1.00 73.75 178 GLY A N 1
ATOM 1462 C CA . GLY A 1 178 ? -8.921 1.799 4.391 1.00 73.75 178 GLY A CA 1
ATOM 1463 C C . GLY A 1 178 ? -9.978 0.803 4.825 1.00 73.75 178 GLY A C 1
ATOM 1464 O O . GLY A 1 178 ? -10.183 -0.258 4.227 1.00 73.75 178 GLY A O 1
ATOM 1465 N N . LEU A 1 179 ? -10.718 1.185 5.860 1.00 83.69 179 LEU A N 1
ATOM 1466 C CA . LEU A 1 179 ? -11.770 0.348 6.411 1.00 83.69 179 LEU A CA 1
ATOM 1467 C C . LEU A 1 179 ? -12.936 0.172 5.433 1.00 83.69 179 LEU A C 1
ATOM 1469 O O . LEU A 1 179 ? -13.621 -0.847 5.501 1.00 83.69 179 LEU A O 1
ATOM 1473 N N . SER A 1 180 ? -13.152 1.105 4.500 1.00 80.69 180 SER A N 1
ATOM 1474 C CA . SER A 1 180 ? -14.217 0.986 3.495 1.00 80.69 180 SER A CA 1
ATOM 1475 C C . SER A 1 180 ? -13.955 -0.134 2.479 1.00 80.69 180 SER A C 1
ATOM 1477 O O . SER A 1 180 ? -14.879 -0.875 2.130 1.00 80.69 180 SER A O 1
ATOM 1479 N N . ALA A 1 181 ? -12.696 -0.342 2.076 1.00 75.00 181 ALA A N 1
ATOM 1480 C CA . ALA A 1 181 ? -12.306 -1.447 1.201 1.00 75.00 181 ALA A CA 1
ATOM 1481 C C . ALA A 1 181 ? -12.514 -2.802 1.897 1.00 75.00 181 ALA A C 1
ATOM 1483 O O . ALA A 1 181 ? -13.096 -3.728 1.324 1.00 75.00 181 ALA A O 1
ATOM 1484 N N . THR A 1 182 ? -12.127 -2.889 3.173 1.00 81.00 182 THR A N 1
ATOM 1485 C CA . THR A 1 182 ? -12.365 -4.079 4.004 1.00 81.00 182 THR A CA 1
ATOM 1486 C C . THR A 1 182 ? -13.858 -4.328 4.219 1.00 81.00 182 THR A C 1
ATOM 1488 O O . THR A 1 182 ? -14.312 -5.465 4.095 1.00 81.00 182 THR A O 1
ATOM 1491 N N . TYR A 1 183 ? -14.648 -3.276 4.461 1.00 83.19 183 TYR A N 1
ATOM 1492 C CA . TYR A 1 183 ? -16.105 -3.353 4.602 1.00 83.19 183 TYR A CA 1
ATOM 1493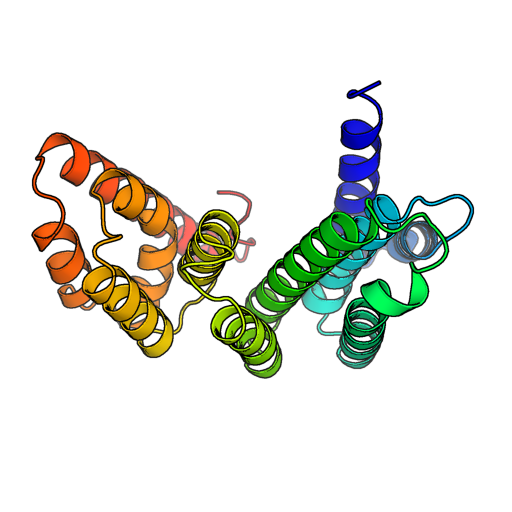 C C . TYR A 1 183 ? -16.789 -3.938 3.356 1.00 83.19 183 TYR A C 1
ATOM 1495 O O . TYR A 1 183 ? -17.678 -4.785 3.467 1.00 83.19 183 TYR A O 1
ATOM 1503 N N . LEU A 1 184 ? -16.352 -3.541 2.156 1.00 78.69 184 LEU A N 1
ATOM 1504 C CA . LEU A 1 184 ? -16.847 -4.130 0.908 1.00 78.69 184 LEU A CA 1
ATOM 1505 C C . LEU A 1 184 ? -16.536 -5.630 0.818 1.00 78.69 184 LEU A C 1
ATOM 1507 O O . LEU A 1 184 ? -17.382 -6.397 0.356 1.00 78.69 184 LEU A O 1
ATOM 1511 N N . ASN A 1 185 ? -15.353 -6.048 1.269 1.00 76.50 185 ASN A N 1
ATOM 1512 C CA . ASN A 1 185 ? -14.914 -7.441 1.195 1.00 76.50 185 ASN A CA 1
ATOM 1513 C C . ASN A 1 185 ? -15.585 -8.358 2.228 1.00 76.50 185 ASN A C 1
ATOM 1515 O O . ASN A 1 185 ? -15.840 -9.518 1.916 1.00 76.50 185 ASN A O 1
ATOM 1519 N N . ILE A 1 186 ? -15.955 -7.854 3.411 1.00 77.88 186 ILE A N 1
ATOM 1520 C CA . ILE A 1 186 ? -16.750 -8.614 4.402 1.00 77.88 186 ILE A CA 1
ATOM 1521 C C . ILE A 1 186 ? -18.243 -8.694 4.059 1.00 77.88 186 ILE A C 1
ATOM 1523 O O . ILE A 1 186 ? -19.049 -9.080 4.900 1.00 77.88 186 ILE A O 1
ATOM 1527 N N . GLY A 1 187 ? -18.643 -8.309 2.844 1.00 79.38 187 GLY A N 1
ATOM 1528 C CA . GLY A 1 187 ? -20.043 -8.348 2.428 1.00 79.38 187 GLY A CA 1
ATOM 1529 C C . GLY A 1 187 ? -20.905 -7.287 3.107 1.00 79.38 187 GLY A C 1
ATOM 1530 O O . GLY A 1 187 ? -22.099 -7.515 3.285 1.00 79.38 187 GLY A O 1
ATOM 1531 N N . LYS A 1 188 ? -20.317 -6.131 3.451 1.00 81.69 188 LYS A N 1
ATOM 1532 C CA . LYS A 1 188 ? -21.001 -5.015 4.121 1.00 81.69 188 LYS A CA 1
ATOM 1533 C C . LYS A 1 188 ? -21.537 -5.383 5.513 1.00 81.69 188 LYS A C 1
ATOM 1535 O O . LYS A 1 188 ? -22.599 -4.915 5.906 1.00 81.69 188 LYS A O 1
ATOM 1540 N N . ASP A 1 189 ? -20.823 -6.237 6.253 1.00 79.19 189 ASP A N 1
ATOM 1541 C CA . ASP A 1 189 ? -21.150 -6.510 7.657 1.00 79.19 189 ASP A CA 1
ATOM 1542 C C . ASP A 1 189 ? -20.888 -5.250 8.502 1.00 79.19 189 ASP A C 1
ATOM 1544 O O . ASP A 1 189 ? -19.744 -4.819 8.695 1.00 79.19 189 ASP A O 1
ATOM 1548 N N . ASP A 1 190 ? -21.968 -4.660 9.014 1.00 82.00 190 ASP A N 1
ATOM 1549 C CA . ASP A 1 190 ? -21.944 -3.427 9.801 1.00 82.00 190 ASP A CA 1
ATOM 1550 C C . ASP A 1 190 ? -21.175 -3.572 11.122 1.00 82.00 190 ASP A C 1
ATOM 1552 O O . ASP A 1 190 ? -20.795 -2.561 11.714 1.00 82.00 190 ASP A O 1
ATOM 1556 N N . LYS A 1 191 ? -20.840 -4.794 11.564 1.00 81.50 191 LYS A N 1
ATOM 1557 C CA . LYS A 1 191 ? -20.036 -5.025 12.778 1.00 81.50 191 LYS A CA 1
ATOM 1558 C C . LYS A 1 191 ? -18.711 -4.272 12.781 1.00 81.50 191 LYS A C 1
ATOM 1560 O O . LYS A 1 191 ? -18.311 -3.794 13.840 1.00 81.50 191 LYS A O 1
ATOM 1565 N N . LEU A 1 192 ? -18.031 -4.154 11.636 1.00 81.12 192 LEU A N 1
ATOM 1566 C CA . LEU A 1 192 ? -16.781 -3.388 11.546 1.00 81.12 192 LEU A CA 1
ATOM 1567 C C . LEU A 1 192 ? -17.031 -1.903 11.847 1.00 81.12 192 LEU A C 1
ATOM 1569 O O . LEU A 1 192 ? -16.294 -1.283 12.609 1.00 81.12 192 LEU A O 1
ATOM 1573 N N . ILE A 1 193 ? -18.105 -1.345 11.293 1.00 83.50 193 ILE A N 1
ATOM 1574 C CA . ILE A 1 193 ? -18.464 0.064 11.467 1.00 83.50 193 ILE A CA 1
ATOM 1575 C C . ILE A 1 193 ? -18.953 0.323 12.881 1.00 83.50 193 ILE A C 1
ATOM 1577 O O . ILE A 1 193 ? -18.488 1.259 13.528 1.00 83.50 193 ILE A O 1
ATOM 1581 N N . GLU A 1 194 ? -19.813 -0.541 13.413 1.00 85.19 194 GLU A N 1
ATOM 1582 C CA . GLU A 1 194 ? -20.236 -0.470 14.807 1.00 85.19 194 GLU A CA 1
ATOM 1583 C C . GLU A 1 194 ? -19.049 -0.538 15.769 1.00 85.19 194 GLU A C 1
ATOM 1585 O O . GLU A 1 194 ? -19.002 0.211 16.746 1.00 85.19 194 GLU A O 1
ATOM 1590 N N . TYR A 1 195 ? -18.088 -1.427 15.505 1.00 82.81 195 TYR A N 1
ATOM 1591 C CA . TYR A 1 195 ? -16.874 -1.561 16.302 1.00 82.81 195 TYR A CA 1
ATOM 1592 C C . TYR A 1 195 ? -16.090 -0.245 16.341 1.00 82.81 195 TYR A C 1
ATOM 1594 O O . TYR A 1 195 ? -15.697 0.205 17.420 1.00 82.81 195 TYR A O 1
ATOM 1602 N N . ILE A 1 196 ? -15.897 0.401 15.193 1.00 83.31 196 ILE A N 1
ATOM 1603 C CA . ILE A 1 196 ? -15.131 1.646 15.100 1.00 83.31 196 ILE A CA 1
ATOM 1604 C C . ILE A 1 196 ? -15.903 2.826 15.706 1.00 83.31 196 ILE A C 1
ATOM 1606 O O . ILE A 1 196 ? -15.369 3.551 16.546 1.00 83.31 196 ILE A O 1
ATOM 1610 N N . LEU A 1 197 ? -17.187 2.985 15.373 1.00 84.19 197 LEU A N 1
ATOM 1611 C CA . LEU A 1 197 ? -18.017 4.088 15.870 1.00 84.19 197 LEU A CA 1
ATOM 1612 C C . LEU A 1 197 ? -18.209 4.063 17.392 1.00 84.19 197 LEU A C 1
ATOM 1614 O O . LEU A 1 197 ? -18.368 5.122 18.001 1.00 84.19 197 LEU A O 1
ATOM 1618 N N . LYS A 1 198 ? -18.176 2.882 18.027 1.00 86.12 198 LYS A N 1
ATOM 1619 C CA . LYS A 1 198 ? -18.209 2.750 19.496 1.00 86.12 198 LYS A CA 1
ATOM 1620 C C . LYS A 1 198 ? -16.954 3.314 20.177 1.00 86.12 198 LYS A C 1
ATOM 1622 O O . LYS A 1 198 ? -17.018 3.641 21.360 1.00 86.12 198 LYS A O 1
ATOM 1627 N N . ARG A 1 199 ? -15.833 3.434 19.458 1.00 79.56 199 ARG A N 1
ATOM 1628 C CA . ARG A 1 199 ? -14.538 3.902 19.990 1.00 79.56 199 ARG A CA 1
ATOM 1629 C C . ARG A 1 199 ? -14.334 5.404 19.840 1.00 79.56 199 ARG A C 1
ATOM 1631 O O . ARG A 1 199 ? -13.635 6.009 20.647 1.00 79.56 199 ARG A O 1
ATOM 1638 N N . ILE A 1 200 ? -14.995 6.021 18.868 1.00 79.81 200 ILE A N 1
ATOM 1639 C CA . ILE A 1 200 ? -15.022 7.476 18.744 1.00 79.81 200 ILE A CA 1
ATOM 1640 C C . ILE A 1 200 ? -15.991 8.016 19.801 1.00 79.81 200 ILE A C 1
ATOM 1642 O O . ILE A 1 200 ? -17.171 7.668 19.804 1.00 79.81 200 ILE A O 1
ATOM 1646 N N . ARG A 1 201 ? -15.512 8.834 20.742 1.00 78.75 201 ARG A N 1
ATOM 1647 C CA . ARG A 1 201 ? -16.376 9.395 21.802 1.00 78.75 201 ARG A CA 1
ATOM 1648 C C . ARG A 1 201 ? -17.054 10.686 21.367 1.00 78.75 201 ARG A C 1
ATOM 1650 O O . ARG A 1 201 ? -18.237 10.868 21.642 1.00 78.75 201 ARG A O 1
ATOM 1657 N N . ASP A 1 202 ? -16.307 11.542 20.683 1.00 85.56 202 ASP A N 1
ATOM 1658 C CA . ASP A 1 202 ? -16.787 12.831 20.203 1.00 85.56 202 ASP A CA 1
ATOM 1659 C C . ASP A 1 202 ? -17.723 12.687 18.992 1.00 85.56 202 ASP A C 1
ATOM 1661 O O . ASP A 1 202 ? -17.495 11.871 18.096 1.00 85.56 202 ASP A O 1
ATOM 1665 N N . TYR A 1 203 ? -18.796 13.477 18.966 1.00 84.81 203 TYR A N 1
ATOM 1666 C CA . TYR A 1 203 ? -19.782 13.428 17.885 1.00 84.81 203 TYR A CA 1
ATOM 1667 C C . TYR A 1 203 ? -19.258 14.066 16.591 1.00 84.81 203 TYR A C 1
ATOM 1669 O O . TYR A 1 203 ? -19.538 13.549 15.510 1.00 84.81 203 TYR A O 1
ATOM 1677 N N . GLY A 1 204 ? -18.456 15.131 16.688 1.00 86.38 204 GLY A N 1
ATOM 1678 C CA . GLY A 1 204 ? -17.817 15.760 15.531 1.00 86.38 204 GLY A CA 1
ATOM 1679 C C . GLY A 1 204 ? -16.866 14.794 14.829 1.00 86.38 204 GLY A C 1
ATOM 1680 O O . GLY A 1 204 ? -16.973 14.581 13.622 1.00 86.38 204 GLY A O 1
ATOM 1681 N N . THR A 1 205 ? -16.017 14.102 15.588 1.00 85.12 205 THR A N 1
ATOM 1682 C CA . THR A 1 205 ? -15.098 13.104 15.029 1.00 85.12 205 THR A CA 1
ATOM 1683 C C . THR A 1 205 ? -15.828 11.903 14.423 1.00 85.12 205 THR A C 1
ATOM 1685 O O . THR A 1 205 ? -15.368 11.353 13.422 1.00 85.12 205 THR A O 1
ATOM 1688 N N . LYS A 1 206 ? -16.996 11.510 14.959 1.00 88.19 206 LYS A N 1
ATOM 1689 C CA . LYS A 1 206 ? -17.836 10.471 14.331 1.00 88.19 206 LYS A CA 1
ATOM 1690 C C . LYS A 1 206 ? -18.314 10.894 12.952 1.00 88.19 206 LYS A C 1
ATOM 1692 O O . LYS A 1 206 ? -18.265 10.081 12.035 1.00 88.19 206 LYS A O 1
ATOM 1697 N N . ILE A 1 207 ? -18.775 12.137 12.814 1.00 87.56 207 ILE A N 1
ATOM 1698 C CA . ILE A 1 207 ? -19.219 12.672 11.524 1.00 87.56 207 ILE A CA 1
ATOM 1699 C C . ILE A 1 207 ? -18.058 12.655 10.532 1.00 87.56 207 ILE A C 1
ATOM 1701 O O . ILE A 1 207 ? -18.220 12.107 9.448 1.00 87.56 207 ILE A O 1
ATOM 1705 N N . LEU A 1 208 ? -16.881 13.151 10.930 1.00 86.94 208 LEU A N 1
ATOM 1706 C CA . LEU A 1 208 ? -15.692 13.161 10.071 1.00 86.94 208 LEU A CA 1
ATOM 1707 C C . LEU A 1 208 ? -15.279 11.753 9.623 1.00 86.94 208 LEU A C 1
ATOM 1709 O O . LEU A 1 208 ? -14.940 11.546 8.460 1.00 86.94 208 LEU A O 1
ATOM 1713 N N . PHE A 1 209 ? -15.326 10.770 10.528 1.00 88.88 209 PHE A N 1
ATOM 1714 C CA . PHE A 1 209 ? -15.075 9.374 10.177 1.00 88.88 209 PHE A CA 1
ATOM 1715 C C . PHE A 1 209 ? -16.087 8.864 9.145 1.00 88.88 209 PHE A C 1
ATOM 1717 O O . PHE A 1 209 ? -15.688 8.301 8.129 1.00 88.88 209 PHE A O 1
ATOM 1724 N N . ILE A 1 210 ? -17.386 9.063 9.397 1.00 88.25 210 ILE A N 1
ATOM 1725 C CA . ILE A 1 210 ? -18.465 8.604 8.511 1.00 88.25 210 ILE A CA 1
ATOM 1726 C C . ILE A 1 210 ? -18.342 9.254 7.131 1.00 88.25 210 ILE A C 1
ATOM 1728 O O . ILE A 1 210 ? -18.474 8.561 6.127 1.00 88.25 210 ILE A O 1
ATOM 1732 N N . GLU A 1 211 ? -18.064 10.556 7.077 1.00 89.25 211 GLU A N 1
ATOM 1733 C CA . GLU A 1 211 ? -17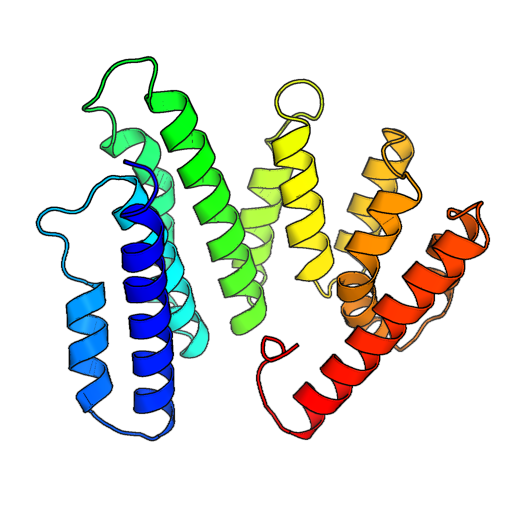.887 11.309 5.837 1.00 89.25 211 GLU A CA 1
ATOM 1734 C C . GLU A 1 211 ? -16.755 10.720 4.990 1.00 89.25 211 GLU A C 1
ATOM 1736 O O . GLU A 1 211 ? -17.012 10.263 3.876 1.00 89.25 211 GLU A O 1
ATOM 1741 N N . LYS A 1 212 ? -15.544 10.603 5.552 1.00 87.81 212 LYS A N 1
ATOM 1742 C CA . LYS A 1 212 ? -14.392 10.015 4.846 1.00 87.81 212 LYS A CA 1
ATOM 1743 C C . LYS A 1 212 ? -14.614 8.554 4.461 1.00 87.81 212 LYS A C 1
ATOM 1745 O O . LYS A 1 212 ? -14.192 8.112 3.394 1.00 87.81 212 LYS A O 1
ATOM 1750 N N . PHE A 1 213 ? -15.275 7.790 5.328 1.00 88.31 213 PHE A N 1
ATOM 1751 C CA . PHE A 1 213 ? -15.603 6.394 5.064 1.00 88.31 213 PHE A CA 1
ATOM 1752 C C . PHE A 1 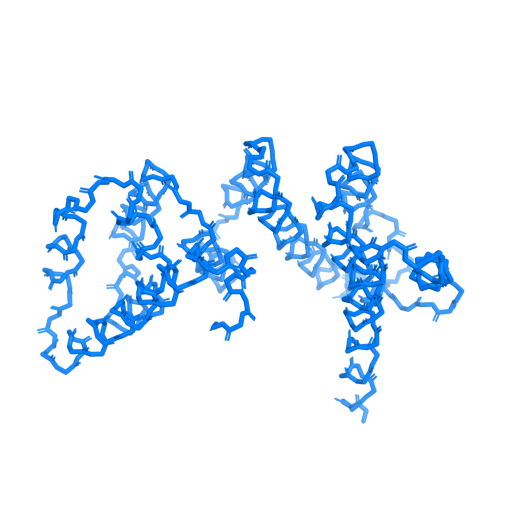213 ? -16.547 6.259 3.859 1.00 88.31 213 PHE A C 1
ATOM 1754 O O . PHE A 1 213 ? -16.310 5.435 2.976 1.00 88.31 213 PHE A O 1
ATOM 1761 N N . ILE A 1 214 ? -17.611 7.070 3.808 1.00 86.81 214 ILE A N 1
ATOM 1762 C CA . ILE A 1 214 ? -18.588 7.071 2.711 1.00 86.81 214 ILE A CA 1
ATOM 1763 C C . ILE A 1 214 ? -17.958 7.595 1.420 1.00 86.81 214 ILE A C 1
ATOM 1765 O O . ILE A 1 214 ? -18.204 7.018 0.361 1.00 86.81 214 ILE A O 1
ATOM 1769 N N . GLU A 1 215 ? -17.147 8.650 1.497 1.00 86.06 215 GLU A N 1
ATOM 1770 C CA . GLU A 1 215 ? -16.423 9.204 0.351 1.00 86.06 215 GLU A CA 1
ATOM 1771 C C . GLU A 1 215 ? -15.558 8.130 -0.321 1.00 86.06 215 GLU A C 1
ATOM 1773 O O . GLU A 1 215 ? -15.700 7.881 -1.523 1.00 86.06 215 GLU A O 1
ATOM 1778 N N . ASN A 1 216 ? -14.752 7.402 0.459 1.00 82.62 216 ASN A N 1
ATOM 1779 C CA . ASN A 1 216 ? -13.924 6.334 -0.094 1.00 82.62 216 ASN A CA 1
ATOM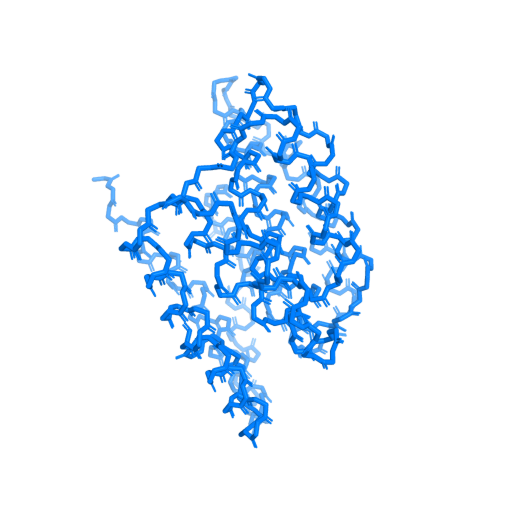 1780 C C . ASN A 1 216 ? -14.757 5.141 -0.583 1.00 82.62 216 ASN A C 1
ATOM 1782 O O . ASN A 1 216 ? -14.471 4.577 -1.637 1.00 82.62 216 ASN A O 1
ATOM 1786 N N . LEU A 1 217 ? -15.837 4.784 0.121 1.00 84.69 217 LEU A N 1
ATOM 1787 C CA . LEU A 1 217 ? -16.759 3.737 -0.325 1.00 84.69 217 LEU A CA 1
ATOM 1788 C C . LEU A 1 217 ? -17.379 4.068 -1.693 1.00 84.69 217 LEU A C 1
ATOM 1790 O O . LEU A 1 217 ? -17.532 3.182 -2.540 1.00 84.69 217 LEU A O 1
ATOM 1794 N N . ALA A 1 218 ? -17.748 5.333 -1.907 1.00 82.44 218 ALA A N 1
ATOM 1795 C CA . ALA A 1 218 ? -18.273 5.819 -3.175 1.00 82.44 218 ALA A CA 1
ATOM 1796 C C . ALA A 1 218 ? -17.195 5.778 -4.265 1.00 82.44 218 ALA A C 1
ATOM 1798 O O . ALA A 1 218 ? -17.463 5.268 -5.357 1.00 82.44 218 ALA A O 1
ATOM 1799 N N . CYS A 1 219 ? -15.978 6.234 -3.958 1.00 80.31 219 CYS A N 1
ATOM 1800 C CA . CYS A 1 219 ? -14.849 6.133 -4.876 1.00 80.31 219 CYS A CA 1
ATOM 1801 C C . CYS A 1 219 ? -14.585 4.685 -5.311 1.00 80.31 219 CYS A C 1
ATOM 1803 O O . CYS A 1 219 ? -14.567 4.400 -6.507 1.00 80.31 219 CYS A O 1
ATOM 1805 N N . GLU A 1 220 ? -14.431 3.760 -4.365 1.00 76.69 220 GLU A N 1
ATOM 1806 C CA . GLU A 1 220 ? -14.146 2.344 -4.622 1.00 76.69 220 GLU A CA 1
ATOM 1807 C C . GLU A 1 220 ? -15.196 1.710 -5.541 1.00 76.69 220 GLU A C 1
ATOM 1809 O O . GLU A 1 220 ? -14.878 0.987 -6.488 1.00 76.69 220 GLU A O 1
ATOM 1814 N N . GLN A 1 221 ? -16.477 2.013 -5.314 1.00 75.62 221 GLN A N 1
ATOM 1815 C CA . GLN A 1 221 ? -17.553 1.514 -6.170 1.00 75.62 221 GLN A CA 1
ATOM 1816 C C . GLN A 1 221 ? -17.505 2.106 -7.584 1.00 75.62 221 GLN A C 1
ATOM 1818 O O . GLN A 1 221 ? -17.734 1.377 -8.554 1.00 75.62 221 GLN A O 1
ATOM 1823 N N . LEU A 1 222 ? -17.198 3.398 -7.723 1.00 73.94 222 LEU A N 1
ATOM 1824 C CA . LEU A 1 222 ? -17.038 4.043 -9.028 1.00 73.94 222 LEU A CA 1
ATOM 1825 C C . LEU A 1 222 ? -15.809 3.493 -9.763 1.00 73.94 222 LEU A C 1
ATOM 1827 O O . LEU A 1 222 ? -15.928 3.090 -10.918 1.00 73.94 222 LEU A O 1
ATOM 1831 N N . SER A 1 223 ? -14.668 3.387 -9.084 1.00 68.38 223 SER A N 1
ATOM 1832 C CA . SER A 1 223 ? -13.425 2.791 -9.582 1.00 68.38 223 SER A CA 1
ATOM 1833 C C . SER A 1 223 ? -13.665 1.383 -10.137 1.00 68.38 223 SER A C 1
ATOM 1835 O O . SER A 1 223 ? -13.347 1.120 -11.301 1.00 68.38 223 SER A O 1
ATOM 1837 N N . ARG A 1 224 ? -14.335 0.509 -9.370 1.00 70.75 224 ARG A N 1
ATOM 1838 C CA . ARG A 1 224 ? -14.721 -0.843 -9.816 1.00 70.75 224 ARG A CA 1
ATOM 1839 C C . ARG A 1 224 ? -15.648 -0.812 -11.030 1.00 70.75 224 ARG A C 1
ATOM 1841 O O . ARG A 1 224 ? -15.453 -1.583 -11.965 1.00 70.75 224 ARG A O 1
ATOM 1848 N N . LYS A 1 225 ? -16.648 0.075 -11.036 1.00 71.69 225 LYS A N 1
ATOM 1849 C CA . LYS A 1 225 ? -17.623 0.194 -12.133 1.00 71.69 225 LYS A CA 1
ATOM 1850 C C . LYS A 1 225 ? -16.979 0.651 -13.443 1.00 71.69 225 LYS A C 1
ATOM 1852 O O . LYS A 1 225 ? -17.379 0.181 -14.505 1.00 71.69 225 LYS A O 1
ATOM 1857 N N . PHE A 1 226 ? -16.015 1.563 -13.371 1.00 64.88 226 PHE A N 1
ATOM 1858 C CA . PHE A 1 226 ? -15.328 2.116 -14.538 1.00 64.88 226 PHE A CA 1
ATOM 1859 C C . PHE A 1 226 ? -14.021 1.390 -14.886 1.00 64.88 226 PHE A C 1
ATOM 1861 O O . PHE A 1 226 ? -13.413 1.714 -15.902 1.00 64.88 226 PHE A O 1
ATOM 1868 N N . ASN A 1 227 ? -13.606 0.402 -14.085 1.00 61.09 227 ASN A N 1
ATOM 1869 C CA . ASN A 1 227 ? -12.328 -0.304 -14.213 1.00 61.09 227 ASN A CA 1
ATOM 1870 C C . ASN A 1 227 ? -11.115 0.653 -14.237 1.00 61.09 227 ASN A C 1
ATOM 1872 O O . ASN A 1 227 ? -10.178 0.483 -15.018 1.00 61.09 227 ASN A O 1
ATOM 1876 N N . VAL A 1 228 ? -11.155 1.689 -13.394 1.00 54.91 228 VAL A N 1
ATOM 1877 C CA . VAL A 1 228 ? -10.087 2.691 -13.232 1.00 54.91 228 VAL A CA 1
ATOM 1878 C C . VAL A 1 228 ? -9.430 2.473 -11.867 1.00 54.91 228 VAL A C 1
ATOM 1880 O O . VAL A 1 228 ? -10.168 2.281 -10.908 1.00 54.91 228 VAL A O 1
ATOM 1883 N N . PRO A 1 229 ? -8.090 2.498 -11.724 1.00 53.22 229 PRO A N 1
ATOM 1884 C CA . PRO A 1 229 ? -7.436 2.336 -10.423 1.00 53.22 229 PRO A CA 1
ATOM 1885 C C . PRO A 1 229 ? -7.901 3.375 -9.393 1.00 53.22 229 PRO A C 1
ATOM 1887 O O . PRO A 1 229 ? -8.073 4.541 -9.741 1.00 53.22 229 PRO A O 1
ATOM 1890 N N . VAL A 1 230 ? -8.038 2.956 -8.129 1.00 49.81 230 VAL A N 1
ATOM 1891 C CA . VAL A 1 230 ? -8.575 3.768 -7.015 1.00 49.81 230 VAL A CA 1
ATOM 1892 C C . VAL A 1 230 ? -7.804 5.068 -6.787 1.00 49.81 230 VAL A C 1
ATOM 1894 O O . VAL A 1 230 ? -8.417 6.038 -6.381 1.00 49.81 230 VAL A O 1
ATOM 1897 N N . GLY A 1 231 ? -6.515 5.145 -7.143 1.00 40.91 231 GLY A N 1
ATOM 1898 C CA . GLY A 1 231 ? -5.666 6.332 -6.924 1.00 40.91 231 GLY A CA 1
ATOM 1899 C C . GLY A 1 231 ? -6.031 7.608 -7.705 1.00 40.91 231 GLY A C 1
ATOM 1900 O O . GLY A 1 231 ? -5.178 8.478 -7.855 1.00 40.91 231 GLY A O 1
ATOM 1901 N N . PHE A 1 232 ? -7.241 7.689 -8.267 1.00 32.16 232 PHE A N 1
ATOM 1902 C CA . PHE A 1 232 ? -7.898 8.933 -8.696 1.00 32.16 232 PHE A CA 1
ATOM 1903 C C . PHE A 1 232 ? -8.763 9.563 -7.588 1.00 32.16 232 PHE A C 1
ATOM 1905 O O . PHE A 1 232 ? -9.292 10.659 -7.780 1.00 32.16 232 PHE A O 1
ATOM 1912 N N . CYS A 1 233 ? -8.876 8.869 -6.459 1.00 44.25 233 CYS A N 1
ATOM 1913 C CA . CYS A 1 233 ? -9.328 9.336 -5.164 1.00 44.25 233 CYS A CA 1
ATOM 1914 C C . CYS A 1 233 ? -8.178 9.080 -4.163 1.00 44.25 233 CYS A C 1
ATOM 1916 O O . CYS A 1 233 ? -8.167 9.774 -3.134 1.00 44.25 233 CYS A O 1
#